Protein AF-A0A1G1E0Z9-F1 (afdb_monomer_lite)

pLDDT: mean 89.57, std 11.48, range [34.06, 98.5]

Sequence (336 aa):
MTADISEKILADTDSFVRKIGFIWLINNGRKFSLSEISKLFPTPKEGRPTLLGLSSPHVTEDDIIPLVLSRRTQEELENMVDFYSGYGKEAYEALLILHFSTMAEKIRSDLNNNFEDIKRNSIDKLKAEYGDNASLLLAQYKPGIEQFLKDSFTEAALKGLSMLNDKADIQFARQYMGNLKHGRGNDDCISIIERHGDHTDIERLINLAKDTYGYTQRKAVIVAIKLSGNQLKVIQDLVYGKDKNISEIAAEQIHLLSREDRIPLATKLLHSEHDKIRLLVAQILSRDLGRNQLETILNSYIESQTYYYNVTSFLDGFLYAPGKFKNKFIWQPIDI

Foldseek 3Di:
DDLVVLVVQLPPPAQVSVVVSVLVCVVVPDADDLVNLCVSFPDDDPDDDPPPNDPDDGGHSVNPLLVRLLPDDLVRLLVLQALPDPCNLVSLLSNLVNVVVPCLVVLVVCVVVLNVVRHVVNLVVLCVVPPPCSVVVVVPDDPPVSVVSSLSNLLSSLQSVLVVLDLVCLVSLVVPQVPRPPRRNNVSSLSNCLRNNAQVCLVVLCVSLVVDDDPSVLSSLVSSLSRDPCNLVSLVCQLPDPDPVSNLSSLLCLLVDDPVSSLVVLLVQCPPPDPSSNLSSLQSCLVPDDLVVLVVSLVVQVPDPDGDPSSNVLSCQCNDPDDPSNVVSHDDPPPD

Radius of gyration: 27.3 Å; chains: 1; bounding box: 74×52×80 Å

Structure (mmCIF, N/CA/C/O backbone):
data_AF-A0A1G1E0Z9-F1
#
_entry.id   AF-A0A1G1E0Z9-F1
#
loop_
_atom_site.group_PDB
_atom_site.id
_atom_site.type_symbol
_atom_site.label_atom_id
_atom_site.label_alt_id
_atom_site.label_comp_id
_atom_site.label_asym_id
_atom_site.label_entity_id
_atom_site.label_seq_id
_atom_site.pdbx_PDB_ins_code
_atom_site.Cartn_x
_atom_site.Cartn_y
_atom_site.Cartn_z
_atom_site.occupancy
_atom_site.B_iso_or_equiv
_atom_site.auth_seq_id
_atom_site.auth_comp_id
_atom_site.auth_asym_id
_atom_site.auth_atom_id
_atom_site.pdbx_PDB_model_num
ATOM 1 N N . MET A 1 1 ? -11.420 12.347 -39.099 1.00 70.62 1 MET A N 1
ATOM 2 C CA . MET A 1 1 ? -10.068 12.941 -39.038 1.00 70.62 1 MET A CA 1
ATOM 3 C C . MET A 1 1 ? -9.176 12.170 -40.003 1.00 70.62 1 MET A C 1
ATOM 5 O O . MET A 1 1 ? -9.373 10.966 -40.106 1.00 70.62 1 MET A O 1
ATOM 9 N N . THR A 1 2 ? -8.314 12.840 -40.770 1.00 89.94 2 THR A N 1
ATOM 10 C CA . THR A 1 2 ? -7.385 12.212 -41.735 1.00 89.94 2 THR A CA 1
ATOM 11 C C . THR A 1 2 ? -5.952 12.302 -41.214 1.00 89.94 2 THR A C 1
ATOM 13 O O . THR A 1 2 ? -5.689 13.127 -40.342 1.00 89.94 2 THR A O 1
ATOM 16 N N . ALA A 1 3 ? -5.022 11.520 -41.776 1.00 86.94 3 ALA A N 1
ATOM 17 C CA . ALA A 1 3 ? -3.613 11.567 -41.377 1.00 86.94 3 ALA A CA 1
ATOM 18 C C . ALA A 1 3 ? -3.014 12.973 -41.514 1.00 86.94 3 ALA A C 1
ATOM 20 O O . ALA A 1 3 ? -2.406 13.463 -40.573 1.00 86.94 3 ALA A O 1
ATOM 21 N N . ASP A 1 4 ? -3.282 13.663 -42.625 1.00 90.56 4 ASP A N 1
ATOM 22 C CA . ASP A 1 4 ? -2.821 15.039 -42.852 1.00 90.56 4 ASP A CA 1
ATOM 23 C C . ASP A 1 4 ? -3.382 16.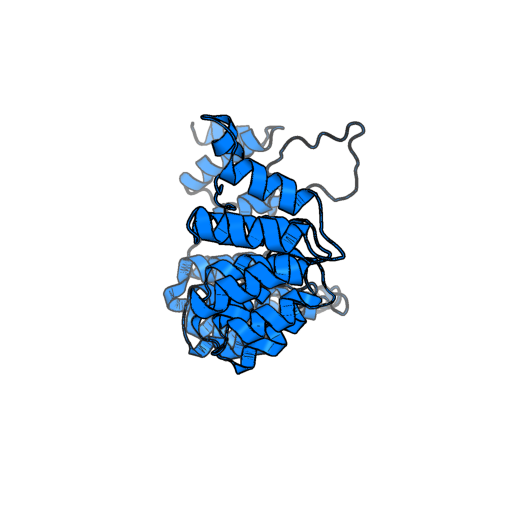035 -41.818 1.00 90.56 4 ASP A C 1
ATOM 25 O O . ASP A 1 4 ? -2.653 16.877 -41.297 1.00 90.56 4 ASP A O 1
ATOM 29 N N . ILE A 1 5 ? -4.665 15.909 -41.454 1.00 90.06 5 ILE A N 1
ATOM 30 C CA . ILE A 1 5 ? -5.264 16.741 -40.398 1.00 90.06 5 ILE A CA 1
ATOM 31 C C . ILE A 1 5 ? -4.613 16.427 -39.049 1.00 90.06 5 ILE A C 1
ATOM 33 O O . ILE A 1 5 ? -4.289 17.346 -38.304 1.00 90.06 5 ILE A O 1
ATOM 37 N N . SER A 1 6 ? -4.403 15.146 -38.740 1.00 91.06 6 SER A N 1
ATOM 38 C CA . SER A 1 6 ? -3.802 14.728 -37.476 1.00 91.06 6 SER A CA 1
ATOM 39 C C . SER A 1 6 ? -2.341 15.150 -37.334 1.00 91.06 6 SER A C 1
ATOM 41 O O . SER A 1 6 ? -1.947 15.525 -36.237 1.00 91.06 6 SER A O 1
ATOM 43 N N . GLU A 1 7 ? -1.557 15.146 -38.415 1.00 92.19 7 GLU A N 1
ATOM 44 C CA . GLU A 1 7 ? -0.187 15.676 -38.422 1.00 92.19 7 GLU A CA 1
ATOM 45 C C . GLU A 1 7 ? -0.166 17.184 -38.164 1.00 92.19 7 GLU A C 1
ATOM 47 O O . GLU A 1 7 ? 0.611 17.670 -37.345 1.00 92.19 7 GLU A O 1
ATOM 52 N N . LYS A 1 8 ? -1.063 17.935 -38.811 1.00 92.44 8 LYS A N 1
ATOM 53 C CA . LYS A 1 8 ? -1.140 19.394 -38.648 1.00 92.44 8 LYS A CA 1
ATOM 54 C C . LYS A 1 8 ? -1.472 19.803 -37.217 1.00 92.44 8 LYS A C 1
ATOM 56 O O . LYS A 1 8 ? -0.866 20.737 -36.700 1.00 92.44 8 LYS A O 1
ATOM 61 N N . ILE A 1 9 ? -2.386 19.093 -36.557 1.00 93.50 9 ILE A N 1
ATOM 62 C CA . ILE A 1 9 ? -2.776 19.419 -35.177 1.00 93.50 9 ILE A CA 1
ATOM 63 C C . ILE A 1 9 ? -1.734 19.007 -34.130 1.00 93.50 9 ILE A C 1
ATOM 65 O O . ILE A 1 9 ? -1.855 19.424 -32.985 1.00 93.50 9 ILE A O 1
ATOM 69 N N . LEU A 1 10 ? -0.677 18.260 -34.482 1.00 92.00 10 LEU A N 1
ATOM 70 C CA . LEU A 1 10 ? 0.464 18.069 -33.574 1.00 92.00 10 LEU A CA 1
ATOM 71 C C . LEU A 1 10 ? 1.265 19.358 -33.344 1.00 92.00 10 LEU A C 1
ATOM 73 O O . LEU A 1 10 ? 2.008 19.436 -32.371 1.00 92.00 10 LEU A O 1
ATOM 77 N N . ALA A 1 11 ? 1.117 20.364 -34.209 1.00 91.56 11 ALA A N 1
ATOM 78 C CA . ALA A 1 11 ? 1.720 21.683 -34.033 1.00 91.56 11 ALA A CA 1
ATOM 79 C C . ALA A 1 11 ? 0.811 22.670 -33.272 1.00 91.56 11 ALA A C 1
ATOM 81 O O . ALA A 1 11 ? 1.180 23.834 -33.117 1.00 91.56 11 ALA A O 1
ATOM 82 N N . ASP A 1 12 ? -0.370 22.232 -32.818 1.00 91.25 12 ASP A N 1
ATOM 83 C CA . ASP A 1 12 ? -1.314 23.084 -32.090 1.00 91.25 12 ASP A CA 1
ATOM 84 C C . ASP A 1 12 ? -0.732 23.537 -30.741 1.00 91.25 12 ASP A C 1
ATOM 86 O O . ASP A 1 12 ? 0.034 22.812 -30.098 1.00 91.25 12 ASP A O 1
ATOM 90 N N . THR A 1 13 ? -1.079 24.743 -30.294 1.00 87.31 13 THR A N 1
ATOM 91 C CA . THR A 1 13 ? -0.602 25.289 -29.019 1.00 87.31 13 THR A CA 1
ATOM 92 C C . THR A 1 13 ? -1.252 24.592 -27.822 1.00 87.31 13 THR A C 1
ATOM 94 O O . THR A 1 13 ? -0.608 24.458 -26.776 1.00 87.31 13 THR A O 1
ATOM 97 N N . ASP A 1 14 ? -2.470 24.069 -27.979 1.00 88.12 14 ASP A N 1
ATOM 98 C CA . ASP A 1 14 ? -3.193 23.331 -26.949 1.00 88.12 14 ASP A CA 1
ATOM 99 C C . ASP A 1 14 ? -2.766 21.852 -26.905 1.00 88.12 14 ASP A C 1
ATOM 101 O O . ASP A 1 14 ? -2.912 21.080 -27.856 1.00 88.12 14 ASP A O 1
ATOM 105 N N . SER A 1 15 ? -2.265 21.427 -25.744 1.00 89.56 15 SER A N 1
ATOM 106 C CA . SER A 1 15 ? -1.834 20.047 -25.501 1.00 89.56 15 SER A CA 1
ATOM 107 C C . SER A 1 15 ? -2.952 19.007 -25.608 1.00 89.56 15 SER A C 1
ATOM 109 O O . SER A 1 15 ? -2.688 17.873 -26.005 1.00 89.56 15 SER A O 1
ATOM 111 N N . PHE A 1 16 ? -4.204 19.366 -25.314 1.00 89.81 16 PHE A N 1
ATOM 112 C CA . PHE A 1 16 ? -5.336 18.458 -25.493 1.00 89.81 16 PHE A CA 1
ATOM 113 C C . PHE A 1 16 ? -5.646 18.249 -26.973 1.00 89.81 16 PHE A C 1
ATOM 115 O O . PHE A 1 16 ? -5.904 17.119 -27.391 1.00 89.81 16 PHE A O 1
ATOM 122 N N . VAL A 1 17 ? -5.550 19.307 -27.783 1.00 90.38 17 VAL A N 1
ATOM 123 C CA . VAL A 1 17 ? -5.730 19.223 -29.239 1.00 90.38 17 VAL A CA 1
ATOM 124 C C . VAL A 1 17 ? -4.619 18.375 -29.861 1.00 90.38 17 VAL A C 1
ATOM 126 O O . VAL A 1 17 ? -4.912 17.448 -30.625 1.00 90.38 17 VAL A O 1
ATOM 129 N N . ARG A 1 18 ? -3.359 18.581 -29.444 1.00 93.00 18 ARG A N 1
ATOM 130 C CA . ARG A 1 18 ? -2.241 17.706 -29.843 1.00 93.00 18 ARG A CA 1
ATOM 131 C C . ARG A 1 18 ? -2.493 16.247 -29.462 1.00 93.00 18 ARG A C 1
ATOM 133 O O . ARG A 1 18 ? -2.293 15.362 -30.294 1.00 93.00 18 ARG A O 1
ATOM 140 N N . LYS A 1 19 ? -2.981 15.973 -28.242 1.00 91.75 19 LYS A N 1
ATOM 141 C CA . LYS A 1 19 ? -3.300 14.610 -27.770 1.00 91.75 19 LYS A CA 1
ATOM 142 C C . LYS A 1 19 ? -4.330 13.916 -28.663 1.00 91.75 19 LYS A C 1
ATOM 144 O O . LYS A 1 19 ? -4.174 12.730 -28.946 1.00 91.75 19 LYS A O 1
ATOM 149 N N . ILE A 1 20 ? -5.347 14.631 -29.148 1.00 91.44 20 ILE A N 1
ATOM 150 C CA . ILE A 1 20 ? -6.365 14.068 -30.053 1.00 91.44 20 ILE A CA 1
ATOM 151 C C . ILE A 1 20 ? -5.728 13.590 -31.366 1.00 91.44 20 ILE A C 1
ATOM 153 O O . ILE A 1 20 ? -5.951 12.448 -31.780 1.00 91.44 20 ILE A O 1
ATOM 157 N N . GLY A 1 21 ? -4.911 14.432 -32.008 1.00 90.94 21 GLY A N 1
ATOM 158 C CA . GLY A 1 21 ? -4.203 14.059 -33.239 1.00 90.94 21 GLY A CA 1
ATOM 159 C C . GLY A 1 21 ? -3.219 12.924 -33.028 1.00 90.94 21 GLY A C 1
ATOM 160 O O . GLY A 1 21 ? -3.190 11.970 -33.805 1.00 90.94 21 GLY A O 1
ATOM 161 N N . PHE A 1 22 ? -2.485 12.987 -31.923 1.00 92.56 22 PHE A N 1
ATOM 162 C CA . PHE A 1 22 ? -1.535 11.968 -31.518 1.00 92.56 22 PHE A CA 1
ATOM 163 C C . PHE A 1 22 ? -2.192 10.592 -31.345 1.00 92.56 22 PHE A C 1
ATOM 165 O O . PHE A 1 22 ? -1.770 9.629 -31.983 1.00 92.56 22 PHE A O 1
ATOM 172 N N . ILE A 1 23 ? -3.272 10.492 -30.558 1.00 89.75 23 ILE A N 1
ATOM 173 C CA . ILE A 1 23 ? -3.994 9.227 -30.341 1.00 89.75 23 ILE A CA 1
ATOM 174 C C . ILE A 1 23 ? -4.489 8.650 -31.669 1.00 89.75 23 ILE A C 1
ATOM 176 O O . ILE A 1 23 ? -4.364 7.446 -31.903 1.00 89.75 23 ILE A O 1
ATOM 180 N N . TRP A 1 24 ? -5.025 9.494 -32.554 1.00 92.56 24 TRP A N 1
ATOM 181 C CA . TRP A 1 24 ? -5.481 9.042 -33.865 1.00 92.56 24 TRP A CA 1
ATOM 182 C C . TRP A 1 24 ? -4.331 8.500 -34.714 1.00 92.56 24 TRP A C 1
ATOM 184 O O . TRP A 1 24 ? -4.469 7.424 -35.289 1.00 92.56 24 TRP A O 1
ATOM 194 N N . LEU A 1 25 ? -3.185 9.184 -34.760 1.00 91.88 25 LEU A N 1
ATOM 195 C CA . LEU A 1 25 ? -2.027 8.746 -35.544 1.00 91.88 25 LEU A CA 1
ATOM 196 C C . LEU A 1 25 ? -1.493 7.398 -35.065 1.00 91.88 25 LEU A C 1
ATOM 198 O O . LEU A 1 25 ? -1.245 6.513 -35.883 1.00 91.88 25 LEU A O 1
ATOM 202 N N . ILE A 1 26 ? -1.395 7.196 -33.750 1.00 90.12 26 ILE A N 1
ATOM 203 C CA . ILE A 1 26 ? -0.962 5.903 -33.216 1.00 90.12 26 ILE A CA 1
ATOM 204 C C . ILE A 1 26 ? -2.017 4.821 -33.469 1.00 90.12 26 ILE A C 1
ATOM 206 O O . ILE A 1 26 ? -1.663 3.682 -33.768 1.00 90.12 26 ILE A O 1
ATOM 210 N N . ASN A 1 27 ? -3.317 5.141 -33.392 1.00 87.00 27 ASN A N 1
ATOM 211 C CA . ASN A 1 27 ? -4.382 4.183 -33.735 1.00 87.00 27 ASN A CA 1
ATOM 212 C C . ASN A 1 27 ? -4.305 3.735 -35.204 1.00 87.00 27 ASN A C 1
ATOM 214 O O . ASN A 1 27 ? -4.796 2.663 -35.535 1.00 87.00 27 ASN A O 1
ATOM 218 N N . ASN A 1 28 ? -3.669 4.534 -36.063 1.00 89.06 28 ASN A N 1
ATOM 219 C CA . ASN A 1 28 ? -3.456 4.243 -37.479 1.00 89.06 28 ASN A CA 1
ATOM 220 C C . ASN A 1 28 ? -2.017 3.779 -37.784 1.00 89.06 28 ASN A C 1
ATOM 222 O O . ASN A 1 28 ? -1.574 3.842 -38.927 1.00 89.06 28 ASN A O 1
ATOM 226 N N . GLY A 1 29 ? -1.280 3.302 -36.774 1.00 85.19 29 GLY A N 1
ATOM 227 C CA . GLY A 1 29 ? 0.010 2.633 -36.958 1.00 85.19 29 GLY A CA 1
ATOM 228 C C . GLY A 1 29 ? 1.233 3.549 -37.023 1.00 85.19 29 GLY A C 1
ATOM 229 O O . GLY A 1 29 ? 2.344 3.046 -37.207 1.00 85.19 29 GLY A O 1
ATOM 230 N N . ARG A 1 30 ? 1.088 4.870 -36.831 1.00 88.88 30 ARG A N 1
ATOM 231 C CA . ARG A 1 30 ? 2.257 5.750 -36.695 1.00 88.88 30 ARG A CA 1
ATOM 232 C C . ARG A 1 30 ? 2.989 5.438 -35.390 1.00 88.88 30 ARG A C 1
ATOM 234 O O . ARG A 1 30 ? 2.409 5.488 -34.307 1.00 88.88 30 ARG A O 1
ATOM 241 N N . LYS A 1 31 ? 4.290 5.168 -35.496 1.00 86.50 31 LYS A N 1
ATOM 242 C CA . LYS A 1 31 ? 5.190 5.022 -34.348 1.00 86.50 31 LYS A CA 1
ATOM 243 C C . LYS A 1 31 ? 5.827 6.374 -34.029 1.00 86.50 31 LYS A C 1
ATOM 245 O O . LYS A 1 31 ? 6.277 7.068 -34.934 1.00 86.50 31 LYS A O 1
ATOM 250 N N . PHE A 1 32 ? 5.879 6.708 -32.744 1.00 86.12 32 PHE A N 1
ATOM 251 C CA . PHE A 1 32 ? 6.601 7.869 -32.225 1.00 86.12 32 PHE A CA 1
ATOM 252 C C . PHE A 1 32 ? 7.776 7.390 -31.383 1.00 86.12 32 PHE A C 1
ATOM 254 O O . PHE A 1 32 ? 7.637 6.461 -30.581 1.00 86.12 32 PHE A O 1
ATOM 261 N N . SER A 1 33 ? 8.933 8.009 -31.569 1.00 84.44 33 SER A N 1
ATOM 262 C CA . SER A 1 33 ? 10.054 7.885 -30.646 1.00 84.44 33 SER A CA 1
ATOM 263 C C . SER A 1 33 ? 9.754 8.647 -29.355 1.00 84.44 33 SER A C 1
ATOM 265 O O . SER A 1 33 ? 8.990 9.612 -29.346 1.00 84.44 33 SER A O 1
ATOM 267 N N . LEU A 1 34 ? 10.385 8.248 -28.253 1.00 81.69 34 LEU A N 1
ATOM 268 C CA . LEU A 1 34 ? 10.186 8.926 -26.969 1.00 81.69 34 LEU A CA 1
ATOM 269 C C . LEU A 1 34 ? 10.680 10.381 -27.015 1.00 81.69 34 LEU A C 1
ATOM 271 O O . LEU A 1 34 ? 10.034 11.268 -26.473 1.00 81.69 34 LEU A O 1
ATOM 275 N N . SER A 1 35 ? 11.734 10.661 -27.791 1.00 83.00 35 SER A N 1
ATOM 276 C CA . SER A 1 35 ? 12.213 12.034 -28.001 1.00 83.00 35 SER A CA 1
ATOM 277 C C . SER A 1 35 ? 11.226 12.927 -28.765 1.00 83.00 35 SER A C 1
ATOM 279 O O . SER A 1 35 ? 11.173 14.133 -28.523 1.00 83.00 35 SER A O 1
ATOM 281 N N . GLU A 1 36 ? 10.432 12.365 -29.683 1.00 87.62 36 GLU A N 1
ATOM 282 C CA . GLU A 1 36 ? 9.337 13.094 -30.328 1.00 87.62 36 GLU A CA 1
ATOM 283 C C . GLU A 1 36 ? 8.215 13.382 -29.329 1.00 87.62 36 GLU A C 1
ATOM 285 O O . GLU A 1 36 ? 7.674 14.486 -29.334 1.00 87.62 36 GLU A O 1
ATOM 290 N N . ILE A 1 37 ? 7.903 12.436 -28.438 1.00 88.19 37 ILE A N 1
ATOM 291 C CA . ILE A 1 37 ? 6.877 12.617 -27.401 1.00 88.19 37 ILE A CA 1
ATOM 292 C C . ILE A 1 37 ? 7.256 13.763 -26.466 1.00 88.19 37 ILE A C 1
ATOM 294 O O . ILE A 1 37 ? 6.441 14.662 -26.290 1.00 88.19 37 ILE A O 1
ATOM 298 N N . SER A 1 38 ? 8.486 13.813 -25.950 1.00 85.00 38 SER A N 1
ATOM 299 C CA . SER A 1 38 ? 8.914 14.901 -25.053 1.00 85.00 38 SER A CA 1
ATOM 300 C C . SER A 1 38 ? 8.920 16.272 -25.720 1.00 85.00 38 SER A C 1
ATOM 302 O O . SER A 1 38 ? 8.789 17.292 -25.048 1.00 85.00 38 SER A O 1
ATOM 304 N N . LYS A 1 39 ? 9.069 16.328 -27.049 1.00 88.19 39 LYS A N 1
ATOM 305 C CA . LYS A 1 39 ? 8.935 17.579 -27.810 1.00 88.19 39 LYS A CA 1
ATOM 306 C C . LYS A 1 39 ? 7.473 17.994 -27.966 1.00 88.19 39 LYS A C 1
ATOM 308 O O . LYS A 1 39 ? 7.177 19.183 -27.914 1.00 88.19 39 LYS A O 1
ATOM 313 N N . LEU A 1 40 ? 6.574 17.031 -28.171 1.00 89.06 40 LEU A N 1
ATOM 314 C CA . LEU A 1 40 ? 5.141 17.274 -28.357 1.00 89.06 40 LEU A CA 1
ATOM 315 C C . LEU A 1 40 ? 4.410 17.541 -27.032 1.00 89.06 40 LEU A C 1
ATOM 317 O O . LEU A 1 40 ? 3.475 18.343 -26.990 1.00 89.06 40 LEU A O 1
ATOM 321 N N . PHE A 1 41 ? 4.835 16.903 -25.947 1.00 89.06 41 PHE A N 1
ATOM 322 C CA . PHE A 1 41 ? 4.213 16.972 -24.624 1.00 89.06 41 PHE A CA 1
ATOM 323 C C . PHE A 1 41 ? 5.277 17.213 -23.546 1.00 89.06 41 PHE A C 1
ATOM 325 O O . PHE A 1 41 ? 5.513 16.352 -22.704 1.00 89.06 41 PHE A O 1
ATOM 332 N N . PRO A 1 42 ? 5.972 18.362 -23.574 1.00 83.81 42 PRO A N 1
ATOM 333 C CA . PRO A 1 42 ? 7.034 18.628 -22.618 1.00 83.81 42 PRO A CA 1
ATOM 334 C C . PRO A 1 42 ? 6.471 18.751 -21.202 1.00 83.81 42 PRO A C 1
ATOM 336 O O . PRO A 1 42 ? 5.527 19.506 -20.960 1.00 83.81 42 PRO A O 1
ATOM 339 N N . THR A 1 43 ? 7.106 18.079 -20.247 1.00 78.00 43 THR A N 1
ATOM 340 C CA . THR A 1 43 ? 6.820 18.295 -18.829 1.00 78.00 43 THR A CA 1
ATOM 341 C C . THR A 1 43 ? 7.316 19.688 -18.425 1.00 78.00 43 THR A C 1
ATOM 343 O O . THR A 1 43 ? 8.486 20.022 -18.666 1.00 78.00 43 THR A O 1
ATOM 346 N N . PRO A 1 44 ? 6.462 20.554 -17.846 1.00 69.19 44 PRO A N 1
ATOM 347 C CA . PRO A 1 44 ? 6.888 21.869 -17.391 1.00 69.19 44 PRO A CA 1
ATOM 348 C C . PRO A 1 44 ? 8.023 21.730 -16.372 1.00 69.19 44 PRO A C 1
ATOM 350 O O . PRO A 1 44 ? 7.888 21.017 -15.382 1.00 69.19 44 PRO A O 1
ATOM 353 N N . LYS A 1 45 ? 9.145 22.426 -16.586 1.00 62.06 45 LYS A N 1
ATOM 354 C CA . LYS A 1 45 ? 10.215 22.478 -15.580 1.00 62.06 45 LYS A CA 1
ATOM 355 C C . LYS A 1 45 ? 9.664 23.140 -14.316 1.00 62.06 45 LYS A C 1
ATOM 357 O O . LYS A 1 45 ? 9.202 24.282 -14.390 1.00 62.06 45 LYS A O 1
ATOM 362 N N . GLU A 1 46 ? 9.725 22.446 -13.182 1.00 49.56 46 GLU A N 1
ATOM 363 C CA . GLU A 1 46 ? 9.365 23.014 -11.882 1.00 49.56 46 GLU A CA 1
ATOM 364 C C . GLU A 1 46 ? 10.104 24.347 -11.669 1.00 49.56 46 GLU A C 1
ATOM 366 O O . GLU A 1 46 ? 11.323 24.428 -11.840 1.00 49.56 46 GLU A O 1
ATOM 371 N N . GLY A 1 47 ? 9.365 25.415 -11.337 1.00 46.56 47 GLY A N 1
ATOM 372 C CA . GLY A 1 47 ? 9.964 26.689 -10.915 1.00 46.56 47 GLY A CA 1
ATOM 373 C C . GLY A 1 47 ? 9.555 27.964 -11.657 1.00 46.56 47 GLY A C 1
ATOM 374 O O . GLY A 1 47 ? 10.161 29.005 -11.409 1.00 46.56 47 GLY A O 1
ATOM 375 N N . ARG A 1 48 ? 8.533 27.967 -12.521 1.00 39.69 48 ARG A N 1
ATOM 376 C CA . ARG A 1 48 ? 7.918 29.237 -12.956 1.00 39.69 48 ARG A CA 1
ATOM 377 C C . ARG A 1 48 ? 6.526 29.387 -12.351 1.00 39.69 48 ARG A C 1
ATOM 379 O O . ARG A 1 48 ? 5.584 28.820 -12.897 1.00 39.69 48 ARG A O 1
ATOM 386 N N . PRO A 1 49 ? 6.371 30.154 -11.255 1.00 41.19 49 PRO A N 1
ATOM 387 C CA . PRO A 1 49 ? 5.050 30.556 -10.819 1.00 41.19 49 PRO A CA 1
ATOM 388 C C . PRO A 1 49 ? 4.481 31.454 -11.917 1.00 41.19 49 PRO A C 1
ATOM 390 O O . PRO A 1 49 ? 4.943 32.575 -12.130 1.00 41.19 49 PRO A O 1
ATOM 393 N N . THR A 1 50 ? 3.503 30.953 -12.669 1.00 46.56 50 THR A N 1
ATOM 394 C CA . THR A 1 50 ? 2.637 31.829 -13.455 1.00 46.56 50 THR A CA 1
ATOM 395 C C . THR A 1 50 ? 1.986 32.797 -12.477 1.00 46.56 50 THR A C 1
ATOM 397 O O . THR A 1 50 ? 1.428 32.357 -11.472 1.00 46.56 50 THR A O 1
ATOM 400 N N . LEU A 1 51 ? 2.071 34.099 -12.768 1.00 46.56 51 LEU A N 1
ATOM 401 C CA . LEU A 1 51 ? 1.727 35.236 -11.896 1.00 46.56 51 LEU A CA 1
ATOM 402 C C . LEU A 1 51 ? 0.287 35.233 -11.319 1.00 46.56 51 LEU A C 1
ATOM 404 O O . LEU A 1 51 ? -0.089 36.166 -10.620 1.00 46.56 51 LEU A O 1
ATOM 408 N N . LEU A 1 52 ? -0.523 34.212 -11.616 1.00 47.19 52 LEU A N 1
ATOM 409 C CA . LEU A 1 52 ? -1.931 34.075 -11.241 1.00 47.19 52 LEU A CA 1
ATOM 410 C C . LEU A 1 52 ? -2.335 32.669 -10.749 1.00 47.19 52 LEU A C 1
ATOM 412 O O . LEU A 1 52 ? -3.525 32.400 -10.647 1.00 47.19 52 LEU A O 1
ATOM 416 N N . GLY A 1 53 ? -1.398 31.761 -10.446 1.00 44.28 53 GLY A N 1
ATOM 417 C CA . GLY A 1 53 ? -1.699 30.493 -9.745 1.00 44.28 53 GLY A CA 1
ATOM 418 C C . GLY A 1 53 ? -2.665 29.513 -10.439 1.00 44.28 53 GLY A C 1
ATOM 419 O O . GLY A 1 53 ? -2.995 28.480 -9.866 1.00 44.28 53 GLY A O 1
ATOM 420 N N . LEU A 1 54 ? -3.109 29.803 -11.663 1.00 43.09 54 LEU A N 1
ATOM 421 C CA . LEU A 1 54 ? -3.969 28.943 -12.469 1.00 43.09 54 LEU A CA 1
ATOM 422 C C . LEU A 1 54 ? -3.106 28.172 -13.468 1.00 43.09 54 LEU A C 1
ATOM 424 O O . LEU A 1 54 ? -2.934 28.590 -14.614 1.00 43.09 54 LEU A O 1
ATOM 428 N N . SER A 1 55 ? -2.555 27.040 -13.038 1.00 53.31 55 SER A N 1
ATOM 429 C CA . SER A 1 55 ? -2.060 26.029 -13.971 1.00 53.31 55 SER A CA 1
ATOM 430 C C . SER A 1 55 ? -3.276 25.495 -14.726 1.00 53.31 55 SER A C 1
ATOM 432 O O . SER A 1 55 ? -4.090 24.774 -14.152 1.00 53.31 55 SER A O 1
ATOM 434 N N . SER A 1 56 ? -3.455 25.878 -15.991 1.00 55.72 56 SER A N 1
ATOM 435 C CA . SER A 1 56 ? -4.428 25.169 -16.828 1.00 55.72 56 SER A CA 1
ATOM 436 C C . SER A 1 56 ? -3.997 23.701 -16.907 1.00 55.72 56 SER A C 1
ATOM 438 O O . SER A 1 56 ? -2.793 23.455 -17.033 1.00 55.72 56 SER A O 1
ATOM 440 N N . PRO A 1 57 ? -4.925 22.733 -16.801 1.00 65.44 57 PRO A N 1
ATOM 441 C CA . PRO A 1 57 ? -4.573 21.331 -16.973 1.00 65.44 57 PRO A CA 1
ATOM 442 C C . PRO A 1 57 ? -3.866 21.175 -18.328 1.00 65.44 57 PRO A C 1
ATOM 444 O O . PRO A 1 57 ? -4.290 21.757 -19.324 1.00 65.44 57 PRO A O 1
ATOM 447 N N . HIS A 1 58 ? -2.735 20.478 -18.342 1.00 80.44 58 HIS A N 1
ATOM 448 C CA . HIS A 1 58 ? -1.872 20.331 -19.512 1.00 80.44 58 HIS A CA 1
ATOM 449 C C . HIS A 1 58 ? -1.540 18.857 -19.670 1.00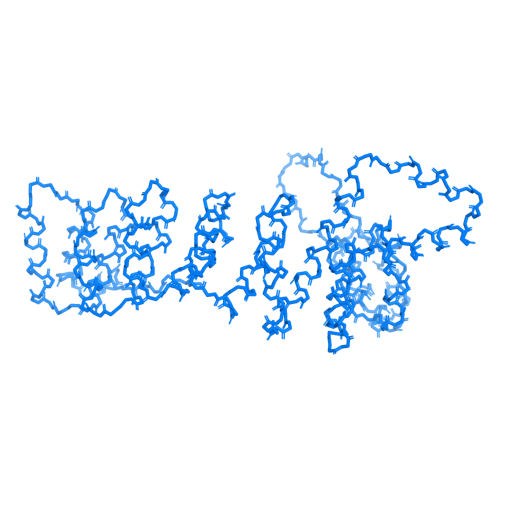 80.44 58 HIS A C 1
ATOM 451 O O . HIS A 1 58 ? -1.293 18.188 -18.671 1.00 80.44 58 HIS A O 1
ATOM 457 N N . VAL A 1 59 ? -1.535 18.365 -20.906 1.00 84.31 59 VAL A N 1
ATOM 458 C CA . VAL A 1 59 ? -1.111 16.993 -21.197 1.00 84.31 59 VAL A CA 1
ATOM 459 C C . VAL A 1 59 ? 0.413 16.951 -21.227 1.00 84.31 59 VAL A C 1
ATOM 461 O O . VAL A 1 59 ? 1.023 17.664 -22.029 1.00 84.31 59 VAL A O 1
ATOM 464 N N . THR A 1 60 ? 1.016 16.112 -20.391 1.00 87.25 60 THR A N 1
ATOM 465 C CA . THR A 1 60 ? 2.476 15.937 -20.308 1.00 87.25 60 THR A CA 1
ATOM 466 C C . THR A 1 60 ? 2.925 14.613 -20.921 1.00 87.25 60 THR A C 1
ATOM 468 O O . THR A 1 60 ? 2.113 13.802 -21.372 1.00 87.25 60 THR A O 1
ATOM 471 N N . GLU A 1 61 ? 4.239 14.385 -20.973 1.00 84.81 61 GLU A N 1
ATOM 472 C CA . GLU A 1 61 ? 4.789 13.112 -21.438 1.00 84.81 61 GLU A CA 1
ATOM 473 C C . GLU A 1 61 ? 4.323 11.942 -20.558 1.00 84.81 61 GLU A C 1
ATOM 475 O O . GLU A 1 61 ? 4.036 10.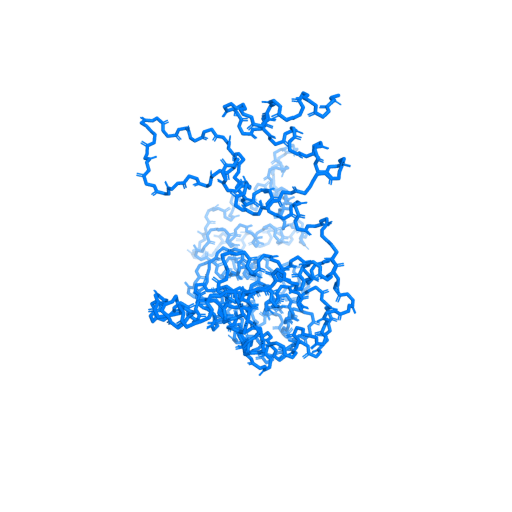872 -21.094 1.00 84.81 61 GLU A O 1
ATOM 480 N N . ASP A 1 62 ? 4.127 12.169 -19.256 1.00 81.94 62 ASP A N 1
ATOM 481 C CA . ASP A 1 62 ? 3.643 11.166 -18.299 1.00 81.94 62 ASP A CA 1
ATOM 482 C C . ASP A 1 62 ? 2.239 10.643 -18.655 1.00 81.94 62 ASP A C 1
ATOM 484 O O . ASP A 1 62 ? 1.937 9.467 -18.451 1.00 81.94 62 ASP A O 1
ATOM 488 N N . ASP A 1 63 ? 1.394 11.479 -19.272 1.00 83.44 63 ASP A N 1
ATOM 489 C CA . ASP A 1 63 ? 0.066 11.079 -19.759 1.00 83.44 63 ASP A CA 1
ATOM 490 C C . ASP A 1 63 ? 0.120 10.232 -21.040 1.00 83.44 63 ASP A C 1
ATOM 492 O O . ASP A 1 63 ? -0.869 9.595 -21.424 1.00 83.44 63 ASP A O 1
ATOM 496 N N . ILE A 1 64 ? 1.236 10.300 -21.769 1.00 87.88 64 ILE A N 1
ATOM 497 C CA . ILE A 1 64 ? 1.356 9.822 -23.147 1.00 87.88 64 ILE A CA 1
ATOM 498 C C . ILE A 1 64 ? 2.249 8.588 -23.247 1.00 87.88 64 ILE A C 1
ATOM 500 O O . ILE A 1 64 ? 1.910 7.655 -23.977 1.00 87.88 64 ILE A O 1
ATOM 504 N N . ILE A 1 65 ? 3.359 8.545 -22.514 1.00 86.94 65 ILE A N 1
ATOM 505 C CA . ILE A 1 65 ? 4.322 7.440 -22.548 1.00 86.94 65 ILE A CA 1
ATOM 506 C C . ILE A 1 65 ? 3.644 6.088 -22.277 1.00 86.94 65 ILE A C 1
ATOM 508 O O . ILE A 1 65 ? 3.817 5.190 -23.109 1.00 86.94 65 ILE A O 1
ATOM 512 N N . PRO A 1 66 ? 2.791 5.919 -21.243 1.00 85.31 66 PRO A N 1
ATOM 513 C CA . PRO A 1 66 ? 2.086 4.654 -21.030 1.00 85.31 66 PRO A CA 1
ATOM 514 C C . PRO A 1 66 ? 1.207 4.242 -22.225 1.00 85.31 66 PRO A C 1
ATOM 516 O O . PRO A 1 66 ? 1.150 3.067 -22.598 1.00 85.31 66 PRO A O 1
ATOM 519 N N . LEU A 1 67 ? 0.558 5.206 -22.892 1.00 85.12 67 LEU A N 1
ATOM 520 C CA . LEU A 1 67 ? -0.275 4.953 -24.076 1.00 85.12 67 LEU A CA 1
ATOM 521 C C . LEU A 1 67 ? 0.543 4.500 -25.291 1.00 85.12 67 LEU A C 1
ATOM 523 O O . LEU A 1 67 ? 0.040 3.734 -26.112 1.00 85.12 67 LEU A O 1
ATOM 527 N N . VAL A 1 68 ? 1.783 4.972 -25.426 1.00 87.12 68 VAL A N 1
ATOM 528 C CA . VAL A 1 68 ? 2.681 4.539 -26.505 1.00 87.12 68 VAL A CA 1
ATOM 529 C C . VAL A 1 68 ? 3.279 3.174 -26.208 1.00 87.12 68 VAL A C 1
ATOM 531 O O . VAL A 1 68 ? 3.304 2.318 -27.092 1.00 87.12 68 VAL A O 1
ATOM 534 N N . LEU A 1 69 ? 3.752 2.961 -24.979 1.00 88.94 69 LEU A N 1
ATOM 535 C CA . LEU A 1 69 ? 4.375 1.704 -24.574 1.00 88.94 69 LEU A CA 1
ATOM 536 C C . LEU A 1 69 ? 3.377 0.541 -24.593 1.00 88.94 69 LEU A C 1
ATOM 538 O O . LEU A 1 69 ? 3.727 -0.537 -25.060 1.00 88.94 69 LEU A O 1
ATOM 542 N N . SER A 1 70 ? 2.113 0.781 -24.223 1.00 86.81 70 SER A N 1
ATOM 543 C CA . SER A 1 70 ? 1.026 -0.218 -24.279 1.00 86.81 70 SER A CA 1
ATOM 544 C C . SER A 1 70 ? 0.737 -0.815 -25.663 1.00 86.81 70 SER A C 1
ATOM 546 O O . SER A 1 70 ? -0.011 -1.783 -25.771 1.00 86.81 70 SER A O 1
ATOM 548 N N . ARG A 1 71 ? 1.311 -0.253 -26.731 1.00 86.31 71 ARG A N 1
ATOM 549 C CA . ARG A 1 71 ? 1.115 -0.707 -28.119 1.00 86.31 71 ARG A CA 1
ATOM 550 C C . ARG A 1 71 ? 2.358 -1.332 -28.731 1.00 86.31 71 ARG A C 1
ATOM 552 O O . ARG A 1 71 ? 2.353 -1.667 -29.915 1.00 86.31 71 ARG A O 1
ATOM 559 N N . ARG A 1 72 ? 3.437 -1.409 -27.961 1.00 87.31 72 ARG A N 1
ATOM 560 C CA . ARG A 1 72 ? 4.670 -2.060 -28.380 1.00 87.31 72 ARG A CA 1
ATOM 561 C C . ARG A 1 72 ? 4.524 -3.562 -28.212 1.00 87.31 72 ARG A C 1
ATOM 563 O O . ARG A 1 72 ? 3.794 -4.041 -27.350 1.00 87.31 72 ARG A O 1
ATOM 570 N N . THR A 1 73 ? 5.211 -4.293 -29.073 1.00 90.31 73 THR A N 1
ATOM 571 C CA . THR A 1 73 ? 5.390 -5.735 -28.902 1.00 90.31 73 THR A CA 1
ATOM 572 C C . THR A 1 73 ? 6.328 -6.017 -27.729 1.00 90.31 73 THR A C 1
ATOM 574 O O . THR A 1 73 ? 7.096 -5.144 -27.317 1.00 90.31 73 THR A O 1
ATOM 577 N N . GLN A 1 74 ? 6.305 -7.250 -27.222 1.00 90.81 74 GLN A N 1
ATOM 578 C CA . GLN A 1 74 ? 7.205 -7.681 -26.153 1.00 90.81 74 GLN A CA 1
ATOM 579 C C . GLN A 1 74 ? 8.677 -7.442 -26.517 1.00 90.81 74 GLN A C 1
ATOM 581 O O . GLN A 1 74 ? 9.402 -6.820 -25.751 1.00 90.81 74 GLN A O 1
ATOM 586 N N . GLU A 1 75 ? 9.088 -7.860 -27.717 1.00 91.50 75 GLU A N 1
ATOM 587 C CA . GLU A 1 75 ? 10.457 -7.693 -28.223 1.00 91.50 75 GLU A CA 1
ATOM 588 C C . GLU A 1 75 ? 10.860 -6.213 -28.315 1.00 91.50 75 GLU A C 1
ATOM 590 O O . GLU A 1 75 ? 11.973 -5.831 -27.954 1.00 91.50 75 GLU A O 1
ATOM 595 N N . GLU A 1 76 ? 9.955 -5.342 -28.772 1.00 90.94 76 GLU A N 1
ATOM 596 C CA . GLU A 1 76 ? 10.214 -3.900 -28.791 1.00 90.94 76 GLU A CA 1
ATOM 597 C C . GLU A 1 76 ? 10.411 -3.348 -27.375 1.00 90.94 76 GLU A C 1
ATOM 599 O O . GLU A 1 76 ? 11.330 -2.561 -27.162 1.00 90.94 76 GLU A O 1
ATOM 604 N N . LEU A 1 77 ? 9.588 -3.764 -26.408 1.00 92.12 77 LEU A N 1
ATOM 605 C CA . LEU A 1 77 ? 9.719 -3.331 -25.016 1.00 92.12 77 LEU A CA 1
ATOM 606 C C . LEU A 1 77 ? 11.016 -3.836 -24.388 1.00 92.12 77 LEU A C 1
ATOM 608 O O . LEU A 1 77 ? 11.735 -3.038 -23.798 1.00 92.12 77 LEU A O 1
ATOM 612 N N . GLU A 1 78 ? 11.364 -5.110 -24.573 1.00 92.06 78 GLU A N 1
ATOM 613 C CA . GLU A 1 78 ? 12.631 -5.697 -24.114 1.00 92.06 78 GLU A CA 1
ATOM 614 C C . GLU A 1 78 ? 13.845 -4.942 -24.673 1.00 92.06 78 GLU A C 1
ATOM 616 O O . GLU A 1 78 ? 14.803 -4.654 -23.951 1.00 92.06 78 GLU A O 1
ATOM 621 N N . ASN A 1 79 ? 13.789 -4.539 -25.944 1.00 91.38 79 ASN A N 1
ATOM 622 C CA . ASN A 1 79 ? 14.829 -3.716 -26.555 1.00 91.38 79 ASN A CA 1
ATOM 623 C C . ASN A 1 79 ? 14.883 -2.293 -25.978 1.00 91.38 79 ASN A C 1
ATOM 625 O O . ASN A 1 79 ? 15.969 -1.714 -25.902 1.00 91.38 79 ASN A O 1
ATOM 629 N N . MET A 1 80 ? 13.745 -1.748 -25.545 1.00 91.31 80 MET A N 1
ATOM 630 C CA . MET A 1 80 ? 13.643 -0.434 -24.903 1.00 91.31 80 MET A CA 1
ATOM 631 C C . MET A 1 80 ? 14.029 -0.441 -23.418 1.00 91.31 80 MET A C 1
ATOM 633 O O . MET A 1 80 ? 14.344 0.624 -22.886 1.00 91.31 80 MET A O 1
ATOM 637 N N . VAL A 1 81 ? 14.039 -1.602 -22.749 1.00 94.25 81 VAL A N 1
ATOM 638 C CA . VAL A 1 81 ? 14.576 -1.721 -21.388 1.00 94.25 81 VAL A CA 1
ATOM 639 C C . VAL A 1 81 ? 16.074 -1.422 -21.427 1.00 94.25 81 VAL A C 1
ATOM 641 O O . VAL A 1 81 ? 16.879 -2.163 -22.006 1.00 94.25 81 VAL A O 1
ATOM 644 N N . ASP A 1 82 ? 16.436 -0.307 -20.804 1.00 92.94 82 ASP A N 1
ATOM 645 C CA . ASP A 1 82 ? 17.805 0.175 -20.703 1.00 92.94 82 ASP A CA 1
ATOM 646 C C . ASP A 1 82 ? 18.009 0.886 -19.362 1.00 92.94 82 ASP A C 1
ATOM 648 O O . ASP A 1 82 ? 17.288 1.812 -19.006 1.00 92.94 82 ASP A O 1
ATOM 652 N N . PHE A 1 83 ? 18.999 0.434 -18.603 1.00 92.69 83 PHE A N 1
ATOM 653 C CA . PHE A 1 83 ? 19.278 0.879 -17.247 1.00 92.69 83 PHE A CA 1
ATOM 654 C C . PHE A 1 83 ? 19.611 2.373 -17.161 1.00 92.69 83 PHE A C 1
ATOM 656 O O . PHE A 1 83 ? 19.290 3.005 -16.161 1.00 92.69 83 PHE A O 1
ATOM 663 N N . TYR A 1 84 ? 20.256 2.930 -18.186 1.00 89.94 84 TYR A N 1
ATOM 664 C CA . TYR A 1 84 ? 20.732 4.314 -18.218 1.00 89.94 84 TYR A CA 1
ATOM 665 C C . TYR A 1 84 ? 19.821 5.238 -19.041 1.00 89.94 84 TYR A C 1
ATOM 667 O O . TYR A 1 84 ? 20.000 6.455 -19.028 1.00 89.94 84 TYR A O 1
ATOM 675 N N . SER A 1 85 ? 18.829 4.684 -19.737 1.00 86.69 85 SER A N 1
ATOM 676 C CA . SER A 1 85 ? 17.813 5.447 -20.455 1.00 86.69 85 SER A CA 1
ATOM 677 C C . SER A 1 85 ? 16.815 6.098 -19.502 1.00 86.69 85 SER A C 1
ATOM 679 O O . SER A 1 85 ? 16.325 5.471 -18.563 1.00 86.69 85 SER A O 1
ATOM 681 N N . GLY A 1 86 ? 16.419 7.335 -19.816 1.00 80.88 86 GLY A N 1
ATOM 682 C CA . GLY A 1 86 ? 15.353 8.046 -19.102 1.00 80.88 86 GLY A CA 1
ATOM 683 C C . GLY A 1 86 ? 13.976 7.381 -19.190 1.00 80.88 86 GLY A C 1
ATOM 684 O O . GLY A 1 86 ? 13.086 7.794 -18.463 1.00 80.88 86 GLY A O 1
ATOM 685 N N . TYR A 1 87 ? 13.816 6.368 -20.050 1.00 85.56 87 TYR A N 1
ATOM 686 C CA . TYR A 1 87 ? 12.560 5.639 -20.245 1.00 85.56 87 TYR A CA 1
ATOM 687 C C . TYR A 1 87 ? 12.661 4.131 -20.005 1.00 85.56 87 TYR A C 1
ATOM 689 O O . TYR A 1 87 ? 11.733 3.376 -20.308 1.00 85.56 87 TYR A O 1
ATOM 697 N N . GLY A 1 88 ? 13.818 3.655 -19.540 1.00 90.62 88 GLY A N 1
ATOM 698 C CA . GLY A 1 88 ? 14.042 2.224 -19.370 1.00 90.62 88 GLY A CA 1
ATOM 699 C C . GLY A 1 88 ? 13.143 1.605 -18.307 1.00 90.62 88 GLY A C 1
ATOM 700 O O . GLY A 1 88 ? 12.685 0.475 -18.475 1.00 90.62 88 GLY A O 1
ATOM 701 N N . LYS A 1 89 ? 12.847 2.363 -17.243 1.00 92.25 89 LYS A N 1
ATOM 702 C CA . LYS A 1 89 ? 11.937 1.954 -16.168 1.00 92.25 89 LYS A CA 1
ATOM 703 C C . LYS A 1 89 ? 10.508 1.816 -16.687 1.00 92.25 89 LYS A C 1
ATOM 705 O O . LYS A 1 89 ? 9.852 0.824 -16.406 1.00 92.25 89 LYS A O 1
ATOM 710 N N . GLU A 1 90 ? 10.039 2.774 -17.474 1.00 91.00 90 GLU A N 1
ATOM 711 C CA . GLU A 1 90 ? 8.697 2.813 -18.051 1.00 91.00 90 GLU A CA 1
ATOM 712 C C . GLU A 1 90 ? 8.515 1.675 -19.057 1.00 91.00 90 GLU A C 1
ATOM 714 O O . GLU A 1 90 ? 7.483 1.004 -19.047 1.00 91.00 90 GLU A O 1
ATOM 719 N N . ALA A 1 91 ? 9.529 1.412 -19.892 1.00 92.62 91 ALA A N 1
ATOM 720 C CA . ALA A 1 91 ? 9.539 0.261 -20.792 1.00 92.62 91 ALA A CA 1
ATOM 721 C C . ALA A 1 91 ? 9.478 -1.061 -20.015 1.00 92.62 91 ALA A C 1
ATOM 723 O O . ALA A 1 91 ? 8.713 -1.953 -20.382 1.00 92.62 91 ALA A O 1
ATOM 724 N N . TYR A 1 92 ? 10.230 -1.163 -18.915 1.00 94.88 92 TYR A N 1
ATOM 725 C CA . TYR A 1 92 ? 10.193 -2.323 -18.033 1.00 94.88 92 TYR A CA 1
ATOM 726 C C . TYR A 1 92 ? 8.816 -2.478 -17.374 1.00 94.88 92 TYR A C 1
ATOM 728 O O . TYR A 1 92 ? 8.218 -3.539 -17.489 1.00 94.88 92 TYR A O 1
ATOM 736 N N . GLU A 1 93 ? 8.240 -1.423 -16.790 1.00 91.88 93 GLU A N 1
ATOM 737 C CA . GLU A 1 93 ? 6.877 -1.449 -16.236 1.00 91.88 93 GLU A CA 1
ATOM 738 C C . GLU A 1 93 ? 5.835 -1.883 -17.275 1.00 91.88 93 GLU A C 1
ATOM 740 O O . GLU A 1 93 ? 4.984 -2.722 -16.981 1.00 91.88 93 GLU A O 1
ATOM 745 N N . ALA A 1 94 ? 5.907 -1.353 -18.497 1.00 91.75 94 ALA A N 1
ATOM 746 C CA . ALA A 1 94 ? 5.006 -1.744 -19.576 1.00 91.75 94 ALA A CA 1
ATOM 747 C C . ALA A 1 94 ? 5.158 -3.229 -19.935 1.00 91.75 94 ALA A C 1
ATOM 749 O O . ALA A 1 94 ? 4.152 -3.917 -20.110 1.00 91.75 94 ALA A O 1
ATOM 750 N N . LEU A 1 95 ? 6.391 -3.741 -19.981 1.00 91.56 95 LEU A N 1
ATOM 751 C CA . LEU A 1 95 ? 6.666 -5.161 -20.200 1.00 91.56 95 LEU A CA 1
ATOM 752 C C . LEU A 1 95 ? 6.005 -6.022 -19.112 1.00 91.56 95 LEU A C 1
ATOM 754 O O . LEU A 1 95 ? 5.352 -7.016 -19.430 1.00 91.56 95 LEU A O 1
ATOM 758 N N . LEU A 1 96 ? 6.101 -5.603 -17.845 1.00 90.12 96 LEU A N 1
ATOM 759 C CA . LEU A 1 96 ? 5.489 -6.315 -16.720 1.00 90.12 96 LEU A CA 1
ATOM 760 C C . LEU A 1 96 ? 3.959 -6.292 -16.765 1.00 90.12 96 LEU A C 1
ATOM 762 O O . LEU A 1 96 ? 3.335 -7.297 -16.446 1.00 90.12 96 LEU A O 1
ATOM 766 N N . ILE A 1 97 ? 3.353 -5.170 -17.159 1.00 85.75 97 ILE A N 1
ATOM 767 C CA . ILE A 1 97 ? 1.891 -5.011 -17.199 1.00 85.75 97 ILE A CA 1
ATOM 768 C C . ILE A 1 97 ? 1.278 -5.762 -18.390 1.00 85.75 97 ILE A C 1
ATOM 770 O O . ILE A 1 97 ? 0.236 -6.399 -18.247 1.00 85.75 97 ILE A O 1
ATOM 774 N N . LEU A 1 98 ? 1.898 -5.689 -19.571 1.00 86.06 98 LEU A N 1
ATOM 775 C CA . LEU A 1 98 ? 1.325 -6.223 -20.813 1.00 86.06 98 LEU A CA 1
ATOM 776 C C . LEU A 1 98 ? 1.655 -7.699 -21.044 1.00 86.06 98 LEU A C 1
ATOM 778 O O . LEU A 1 98 ? 0.82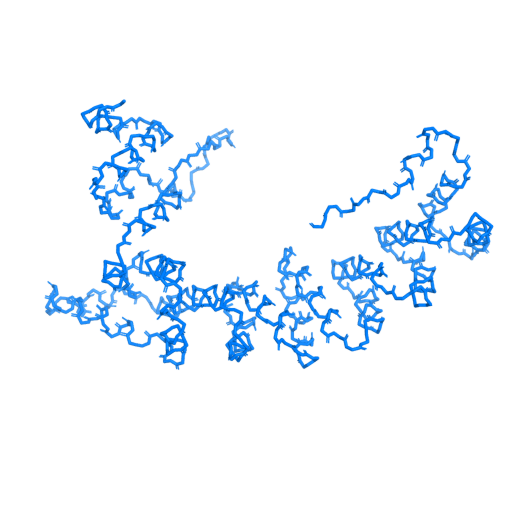1 -8.441 -21.556 1.00 86.06 98 LEU A O 1
ATOM 782 N N . HIS A 1 99 ? 2.865 -8.124 -20.675 1.00 84.19 99 HIS A N 1
ATOM 783 C CA . HIS A 1 99 ? 3.382 -9.481 -20.911 1.00 84.19 99 HIS A CA 1
ATOM 784 C C . HIS A 1 99 ? 3.547 -10.260 -19.606 1.00 84.19 99 HIS A C 1
ATOM 786 O O . HIS A 1 99 ? 4.354 -11.173 -19.462 1.00 84.19 99 HIS A O 1
ATOM 792 N N . PHE A 1 100 ? 2.723 -9.895 -18.639 1.00 75.31 100 PHE A N 1
ATOM 793 C CA . PHE A 1 100 ? 2.751 -10.348 -17.266 1.00 75.31 100 PHE A CA 1
ATOM 794 C C . PHE A 1 100 ? 2.920 -11.864 -17.066 1.00 75.31 100 PHE A C 1
ATOM 796 O O . PHE A 1 100 ? 3.778 -12.292 -16.293 1.00 75.31 100 PHE A O 1
ATOM 803 N N . SER A 1 101 ? 2.151 -12.691 -17.787 1.00 74.88 101 SER A N 1
ATOM 804 C CA . SER A 1 101 ? 2.151 -14.153 -17.611 1.00 74.88 101 SER A CA 1
ATOM 805 C C . SER A 1 101 ? 3.492 -14.814 -17.935 1.00 74.88 101 SER A C 1
ATOM 807 O O . SER A 1 101 ? 3.748 -15.924 -17.478 1.00 74.88 101 SER A O 1
ATOM 809 N N . THR A 1 102 ? 4.341 -14.158 -18.727 1.00 83.12 102 THR A N 1
ATOM 810 C CA . THR A 1 102 ? 5.656 -14.675 -19.131 1.00 83.12 102 THR A CA 1
ATOM 811 C C . THR A 1 102 ? 6.813 -14.005 -18.393 1.00 83.12 102 THR A C 1
ATOM 813 O O . THR A 1 102 ? 7.947 -14.457 -18.521 1.00 83.12 102 THR A O 1
ATOM 816 N N . MET A 1 103 ? 6.550 -12.957 -17.604 1.00 87.69 103 MET A N 1
ATOM 817 C CA . MET A 1 103 ? 7.594 -12.138 -16.977 1.00 87.69 103 MET A CA 1
ATOM 818 C C . MET A 1 103 ? 7.902 -12.503 -15.522 1.00 87.69 103 MET A C 1
ATOM 820 O O . MET A 1 103 ? 8.936 -12.082 -15.017 1.00 87.69 103 MET A O 1
ATOM 824 N N . ALA A 1 104 ? 7.072 -13.302 -14.847 1.00 87.38 104 ALA A N 1
ATOM 825 C CA . ALA A 1 104 ? 7.214 -13.601 -13.416 1.00 87.38 104 ALA A CA 1
ATOM 826 C C . ALA A 1 104 ? 8.623 -14.070 -13.003 1.00 87.38 104 ALA A C 1
ATOM 828 O O . ALA A 1 104 ? 9.264 -13.459 -12.148 1.00 87.38 104 ALA A O 1
ATOM 829 N N . GLU A 1 105 ? 9.141 -15.112 -13.656 1.00 91.38 105 GLU A N 1
ATOM 830 C CA . GLU A 1 105 ? 10.485 -15.638 -13.376 1.00 91.38 105 GLU A CA 1
ATOM 831 C C . GLU A 1 105 ? 11.582 -14.620 -13.688 1.00 91.38 105 GLU A C 1
ATOM 833 O O . GLU A 1 105 ? 12.576 -14.520 -12.966 1.00 91.38 105 GLU A O 1
ATOM 838 N N . LYS A 1 106 ? 11.381 -13.809 -14.730 1.00 92.12 106 LYS A N 1
ATOM 839 C CA . LYS A 1 106 ? 12.320 -12.754 -15.096 1.00 92.12 106 LYS A CA 1
ATOM 840 C C . LYS A 1 106 ? 12.374 -11.667 -14.021 1.00 92.12 106 LYS A C 1
ATOM 842 O O . LYS A 1 106 ? 13.471 -11.328 -13.593 1.00 92.12 106 LYS A O 1
ATOM 847 N N . ILE A 1 107 ? 11.226 -11.217 -13.503 1.00 93.69 107 ILE A N 1
ATOM 848 C CA . ILE A 1 107 ? 11.157 -10.244 -12.398 1.00 93.69 107 ILE A CA 1
ATOM 849 C C . ILE A 1 107 ? 11.921 -10.762 -11.176 1.00 93.69 107 ILE A C 1
ATOM 851 O O . ILE A 1 107 ? 12.730 -10.041 -10.594 1.00 93.69 107 ILE A O 1
ATOM 855 N N . ARG A 1 108 ? 11.688 -12.022 -10.790 1.00 94.88 108 ARG A N 1
ATOM 856 C CA . ARG A 1 108 ? 12.355 -12.649 -9.637 1.00 94.88 108 ARG A CA 1
ATOM 857 C C . ARG A 1 108 ? 13.858 -12.742 -9.847 1.00 94.88 108 ARG A C 1
ATOM 859 O O . ARG A 1 108 ? 14.623 -12.428 -8.939 1.00 94.88 108 ARG A O 1
ATOM 866 N N . SER A 1 109 ? 14.283 -13.148 -11.042 1.00 95.75 109 SER A N 1
ATOM 867 C CA . SER A 1 109 ? 15.696 -13.171 -11.419 1.00 95.75 109 SER A CA 1
ATOM 868 C C . SER A 1 109 ? 16.322 -11.777 -11.345 1.00 95.75 109 SER A C 1
ATOM 870 O O . SER A 1 109 ? 17.427 -11.646 -10.826 1.00 95.75 109 SER A O 1
ATOM 872 N N . ASP A 1 110 ? 15.620 -10.749 -11.827 1.00 96.44 110 ASP A N 1
ATOM 873 C CA . ASP A 1 110 ? 16.099 -9.364 -11.842 1.00 96.44 110 ASP A CA 1
ATOM 874 C C . ASP A 1 110 ? 16.186 -8.757 -10.434 1.00 96.44 110 ASP A C 1
ATOM 876 O O . ASP A 1 110 ? 17.126 -8.032 -10.117 1.00 96.44 110 ASP A O 1
ATOM 880 N N . LEU A 1 111 ? 15.267 -9.111 -9.535 1.00 96.50 111 LEU A N 1
ATOM 881 C CA . LEU A 1 111 ? 15.375 -8.745 -8.122 1.00 96.50 111 LEU A CA 1
ATOM 882 C C . LEU A 1 111 ? 16.536 -9.480 -7.437 1.00 96.50 111 LEU A C 1
ATOM 884 O O . LEU A 1 111 ? 17.333 -8.859 -6.736 1.00 96.50 111 LEU A O 1
ATOM 888 N N . ASN A 1 112 ? 16.682 -10.787 -7.675 1.00 96.75 112 ASN A N 1
ATOM 889 C CA . ASN A 1 112 ? 17.744 -11.600 -7.076 1.00 96.75 112 ASN A CA 1
ATOM 890 C C . ASN A 1 112 ? 19.150 -11.161 -7.510 1.00 96.75 112 ASN A C 1
ATOM 892 O O . ASN A 1 112 ? 20.083 -11.193 -6.707 1.00 96.75 112 ASN A O 1
ATOM 896 N N . ASN A 1 113 ? 19.319 -10.759 -8.772 1.00 96.69 113 ASN A N 1
ATOM 897 C CA . ASN A 1 113 ? 20.600 -10.288 -9.299 1.00 96.69 113 ASN A CA 1
ATOM 898 C C . ASN A 1 113 ? 20.792 -8.767 -9.143 1.00 96.69 113 ASN A C 1
ATOM 900 O O . ASN A 1 113 ? 21.763 -8.238 -9.677 1.00 96.69 113 ASN A O 1
ATOM 904 N N . ASN A 1 114 ? 19.894 -8.061 -8.441 1.00 94.69 114 ASN A N 1
ATOM 905 C CA . ASN A 1 114 ? 19.900 -6.601 -8.293 1.00 94.69 114 ASN A CA 1
ATOM 906 C C . ASN A 1 114 ? 20.003 -5.834 -9.628 1.00 94.69 114 ASN A C 1
ATOM 908 O O . ASN A 1 114 ? 20.686 -4.808 -9.715 1.00 94.69 114 ASN A O 1
ATOM 912 N N . PHE A 1 115 ? 19.318 -6.323 -10.662 1.00 96.75 115 PHE A N 1
ATOM 913 C CA . PHE A 1 115 ? 19.250 -5.762 -12.013 1.00 96.75 115 PHE A CA 1
ATOM 914 C C . PHE A 1 115 ? 20.595 -5.708 -12.760 1.00 96.75 115 PHE A C 1
ATOM 916 O O . PHE A 1 115 ? 20.729 -4.982 -13.751 1.00 96.75 115 PHE A O 1
ATOM 923 N N . GLU A 1 116 ? 21.597 -6.487 -12.338 1.00 96.19 116 GLU A N 1
ATOM 924 C CA . GLU A 1 116 ? 22.929 -6.474 -12.962 1.00 96.19 116 GLU A CA 1
ATOM 925 C C . GLU A 1 116 ? 22.906 -6.945 -14.426 1.00 96.19 116 GLU A C 1
ATOM 927 O O . GLU A 1 116 ? 23.660 -6.425 -15.249 1.00 96.19 116 GLU A O 1
ATOM 932 N N . ASP A 1 117 ? 22.006 -7.863 -14.798 1.00 95.50 117 ASP A N 1
ATOM 933 C CA . ASP A 1 117 ? 21.876 -8.297 -16.195 1.00 95.50 117 ASP A CA 1
ATOM 934 C C . ASP A 1 117 ? 21.330 -7.180 -17.097 1.00 95.50 117 ASP A C 1
ATOM 936 O O . ASP A 1 117 ? 21.861 -6.949 -18.185 1.00 95.50 117 ASP A O 1
ATOM 940 N N . ILE A 1 118 ? 20.311 -6.444 -16.636 1.00 95.56 118 ILE A N 1
ATOM 941 C CA . ILE A 1 118 ? 19.764 -5.286 -17.363 1.00 95.56 118 ILE A CA 1
ATOM 942 C C . ILE A 1 118 ? 20.843 -4.208 -17.505 1.00 95.56 118 ILE A C 1
ATOM 944 O O . ILE A 1 118 ? 21.054 -3.679 -18.600 1.00 95.56 118 ILE A O 1
ATOM 948 N N . LYS A 1 119 ? 21.587 -3.932 -16.430 1.00 95.44 119 LYS A N 1
ATOM 949 C CA . LYS A 1 119 ? 22.707 -2.987 -16.445 1.00 95.44 119 LYS A CA 1
ATOM 950 C C . LYS A 1 119 ? 23.785 -3.394 -17.450 1.00 95.44 119 LYS A C 1
ATOM 952 O O . LYS A 1 119 ? 24.170 -2.572 -18.280 1.00 95.44 119 LYS A O 1
ATOM 957 N N . ARG A 1 120 ? 24.250 -4.648 -17.418 1.00 95.06 120 ARG A N 1
ATOM 958 C CA . ARG A 1 120 ? 25.269 -5.161 -18.348 1.00 95.06 120 ARG A CA 1
ATOM 959 C C . ARG A 1 120 ? 24.812 -5.028 -19.798 1.00 95.06 120 ARG A C 1
ATOM 961 O O . ARG A 1 120 ? 25.537 -4.447 -20.599 1.00 95.06 120 ARG A O 1
ATOM 968 N N . ASN A 1 121 ? 23.590 -5.461 -20.106 1.00 94.50 121 ASN A N 1
ATOM 969 C CA . ASN A 1 121 ? 23.037 -5.361 -21.457 1.00 94.50 121 ASN A CA 1
ATOM 970 C C . ASN A 1 121 ? 22.964 -3.904 -21.946 1.00 94.50 121 ASN A C 1
ATOM 972 O O . ASN A 1 121 ? 23.226 -3.631 -23.113 1.00 94.50 121 ASN A O 1
ATOM 976 N N . SER A 1 122 ? 22.656 -2.960 -21.055 1.00 93.56 122 SER A N 1
ATOM 977 C CA . SER A 1 122 ? 22.613 -1.523 -21.377 1.00 93.56 122 SER A CA 1
ATOM 978 C C . SER A 1 122 ? 24.009 -0.957 -21.659 1.00 93.56 122 SER A C 1
ATOM 980 O O . SER A 1 122 ? 24.207 -0.192 -22.599 1.00 93.56 122 SER A O 1
ATOM 982 N N . ILE A 1 123 ? 25.018 -1.386 -20.892 1.00 93.19 123 ILE A N 1
ATOM 983 C CA . ILE A 1 123 ? 26.424 -1.035 -21.149 1.00 93.19 123 ILE A CA 1
ATOM 984 C C . ILE A 1 123 ? 26.878 -1.589 -22.502 1.00 93.19 123 ILE A C 1
ATOM 986 O O . ILE A 1 123 ? 27.561 -0.889 -23.248 1.00 93.19 123 ILE A O 1
ATOM 990 N N . ASP A 1 124 ? 26.506 -2.825 -22.828 1.00 93.88 124 ASP A N 1
ATOM 991 C CA . ASP A 1 124 ? 26.878 -3.454 -24.094 1.00 93.88 124 ASP A CA 1
ATOM 992 C C . ASP A 1 124 ? 26.205 -2.758 -25.288 1.00 93.88 124 ASP A C 1
ATOM 994 O O . ASP A 1 124 ? 26.875 -2.507 -26.291 1.00 93.88 124 ASP A O 1
ATOM 998 N N . LYS A 1 125 ? 24.936 -2.336 -25.155 1.00 91.69 125 LYS A N 1
ATOM 999 C CA . LYS A 1 125 ? 24.251 -1.477 -26.142 1.00 91.69 125 LYS A CA 1
ATOM 1000 C C . LYS A 1 125 ? 24.998 -0.155 -26.351 1.00 91.69 125 LYS A C 1
ATOM 1002 O O . LYS A 1 125 ? 25.318 0.191 -27.486 1.00 91.69 125 LYS A O 1
ATOM 1007 N N . LEU A 1 126 ? 25.358 0.540 -25.269 1.00 90.50 126 LEU A N 1
ATOM 1008 C CA . LEU A 1 126 ? 26.114 1.796 -25.347 1.00 90.50 126 LEU A CA 1
ATOM 1009 C C . LEU A 1 126 ? 27.483 1.612 -26.013 1.00 90.50 126 LEU A C 1
ATOM 1011 O O . LEU A 1 126 ? 27.888 2.442 -26.823 1.00 90.50 126 LEU A O 1
ATOM 1015 N N . LYS A 1 127 ? 28.200 0.526 -25.703 1.00 92.69 127 LYS A N 1
ATOM 1016 C CA . LYS A 1 127 ? 29.484 0.202 -26.346 1.00 92.69 127 LYS A CA 1
ATOM 1017 C C . LYS A 1 127 ? 29.322 -0.109 -27.829 1.00 92.69 127 LYS A C 1
ATOM 1019 O O . LYS A 1 127 ? 30.158 0.316 -28.619 1.00 92.69 127 LYS A O 1
ATOM 1024 N N . ALA A 1 128 ? 28.270 -0.829 -28.208 1.00 93.19 128 ALA A N 1
ATOM 1025 C CA . ALA A 1 128 ? 27.991 -1.131 -29.606 1.00 93.19 128 ALA A CA 1
ATOM 1026 C C . ALA A 1 128 ? 27.660 0.136 -30.415 1.00 93.19 128 ALA A C 1
ATOM 1028 O O . ALA A 1 128 ? 28.080 0.249 -31.563 1.00 93.19 128 ALA A O 1
ATOM 1029 N N . GLU A 1 129 ? 26.947 1.093 -29.816 1.00 91.31 129 GLU A N 1
ATOM 1030 C CA . GLU A 1 129 ? 26.529 2.331 -30.485 1.00 91.31 129 GLU A CA 1
ATOM 1031 C C . GLU A 1 129 ? 27.633 3.402 -30.518 1.00 91.31 129 GLU A C 1
ATOM 1033 O O . GLU A 1 129 ? 27.833 4.055 -31.542 1.00 91.31 129 GLU A O 1
ATOM 1038 N N . TYR A 1 130 ? 28.378 3.573 -29.421 1.00 90.44 130 TYR A N 1
ATOM 1039 C CA . TYR A 1 130 ? 29.313 4.694 -29.241 1.00 90.44 130 TYR A CA 1
ATOM 1040 C C . TYR A 1 130 ? 30.793 4.289 -29.172 1.00 90.44 130 TYR A C 1
ATOM 1042 O O . TYR A 1 130 ? 31.659 5.168 -29.099 1.00 90.44 130 TYR A O 1
ATOM 1050 N N . GLY A 1 131 ? 31.112 2.991 -29.188 1.00 91.94 131 GLY A N 1
ATOM 1051 C CA . GLY A 1 131 ? 32.485 2.487 -29.113 1.00 91.94 131 GLY A CA 1
ATOM 1052 C C . GLY A 1 131 ? 33.228 3.004 -27.877 1.00 91.94 131 GLY A C 1
ATOM 1053 O O . GLY A 1 131 ? 32.699 2.994 -26.763 1.00 91.94 131 GLY A O 1
ATOM 1054 N N . ASP A 1 132 ? 34.443 3.517 -28.079 1.00 86.56 132 ASP A N 1
ATOM 1055 C CA . ASP A 1 132 ? 35.305 4.043 -27.009 1.00 86.56 132 ASP A CA 1
ATOM 1056 C C . ASP A 1 132 ? 34.683 5.227 -26.245 1.00 86.56 132 ASP A C 1
ATOM 1058 O O . ASP A 1 132 ? 34.999 5.453 -25.072 1.00 86.56 132 ASP A O 1
ATOM 1062 N N . ASN A 1 133 ? 33.739 5.951 -26.861 1.00 88.56 133 ASN A N 1
ATOM 1063 C CA . ASN A 1 133 ? 33.041 7.062 -26.212 1.00 88.56 133 ASN A CA 1
ATOM 1064 C C . ASN A 1 133 ? 32.016 6.598 -25.163 1.00 88.56 133 ASN A C 1
ATOM 1066 O O . ASN A 1 133 ? 31.612 7.400 -24.319 1.00 88.56 133 ASN A O 1
ATOM 1070 N N . ALA A 1 134 ? 31.615 5.320 -25.152 1.00 88.06 134 ALA A N 1
ATOM 1071 C CA . ALA A 1 134 ? 30.654 4.793 -24.179 1.00 88.06 134 ALA A CA 1
ATOM 1072 C C . ALA A 1 134 ? 31.140 4.969 -22.730 1.00 88.06 134 ALA A C 1
ATOM 1074 O O . ALA A 1 134 ? 30.367 5.338 -21.846 1.00 88.06 134 ALA A O 1
ATOM 1075 N N . SER A 1 135 ? 32.441 4.783 -22.493 1.00 86.00 135 SER A N 1
ATOM 1076 C CA . SER A 1 135 ? 33.054 4.978 -21.173 1.00 86.00 135 SER A CA 1
ATOM 1077 C C . SER A 1 135 ? 32.969 6.434 -20.705 1.00 86.00 135 SER A C 1
ATOM 1079 O O . SER A 1 135 ? 32.757 6.687 -19.520 1.00 86.00 135 SER A O 1
ATOM 1081 N N . LEU A 1 136 ? 33.082 7.397 -21.630 1.00 86.75 136 LEU A N 1
ATOM 1082 C CA . LEU A 1 136 ? 32.941 8.823 -21.327 1.00 86.75 136 LEU A CA 1
ATOM 1083 C C . LEU A 1 136 ? 31.497 9.183 -20.974 1.00 86.75 136 LEU A C 1
ATOM 1085 O O . LEU A 1 136 ? 31.287 9.982 -20.067 1.00 86.75 136 LEU A O 1
ATOM 1089 N N . LEU A 1 137 ? 30.509 8.589 -21.654 1.00 84.19 137 LEU A N 1
ATOM 1090 C CA . LEU A 1 137 ? 29.090 8.780 -21.335 1.00 84.19 137 LEU A CA 1
ATOM 1091 C C . LEU A 1 137 ? 28.743 8.195 -19.963 1.00 84.19 137 LEU A C 1
ATOM 1093 O O . LEU A 1 137 ? 28.117 8.866 -19.147 1.00 84.19 137 LEU A O 1
ATOM 1097 N N . LEU A 1 138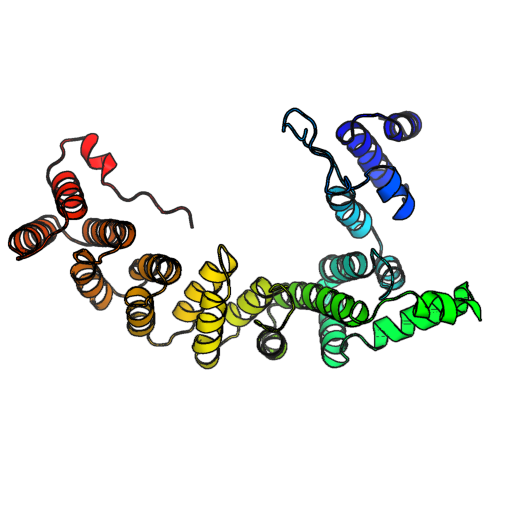 ? 29.209 6.978 -19.670 1.00 85.62 138 LEU A N 1
ATOM 1098 C CA . LEU A 1 138 ? 28.979 6.335 -18.374 1.00 85.62 138 LEU A CA 1
ATOM 1099 C C . LEU A 1 138 ? 29.618 7.117 -17.215 1.00 85.62 138 LEU A C 1
ATOM 1101 O O . LEU A 1 138 ? 29.042 7.194 -16.131 1.00 85.62 138 LEU A O 1
ATOM 1105 N N . ALA A 1 139 ? 30.765 7.760 -17.449 1.00 85.06 139 ALA A N 1
ATOM 1106 C CA . ALA A 1 139 ? 31.426 8.602 -16.455 1.00 85.06 139 ALA A CA 1
ATOM 1107 C C . ALA A 1 139 ? 30.641 9.883 -16.097 1.00 85.06 139 ALA A C 1
ATOM 1109 O O . ALA A 1 139 ? 30.933 10.504 -15.076 1.00 85.06 139 ALA A O 1
ATOM 1110 N N . GLN A 1 140 ? 29.644 10.288 -16.897 1.00 83.12 140 GLN A N 1
ATOM 1111 C CA . GLN A 1 140 ? 28.807 11.460 -16.601 1.00 83.12 140 GLN A CA 1
ATOM 1112 C C . GLN A 1 140 ? 27.770 11.190 -15.501 1.00 83.12 140 GLN A C 1
ATOM 1114 O O . GLN A 1 140 ? 27.232 12.135 -14.915 1.00 83.12 140 GLN A O 1
ATOM 1119 N N . TYR A 1 141 ? 27.490 9.922 -15.187 1.00 81.19 141 TYR A N 1
ATOM 1120 C CA . TYR A 1 141 ? 26.550 9.579 -14.129 1.00 81.19 141 TYR A CA 1
ATOM 1121 C C . TYR A 1 141 ? 27.164 9.828 -12.749 1.00 81.19 141 TYR A C 1
ATOM 1123 O O . TYR A 1 141 ? 28.182 9.254 -12.365 1.00 81.19 141 TYR A O 1
ATOM 1131 N N . LYS A 1 142 ? 26.515 10.702 -11.974 1.00 78.50 142 LYS A N 1
ATOM 1132 C CA . LYS A 1 142 ? 26.941 11.054 -10.617 1.00 78.50 142 LYS A CA 1
ATOM 1133 C C . LYS A 1 142 ? 26.866 9.851 -9.663 1.00 78.50 142 LYS A C 1
ATOM 1135 O O . LYS A 1 142 ? 25.976 9.004 -9.810 1.00 78.50 142 LYS A O 1
ATOM 1140 N N . PRO A 1 143 ? 27.705 9.833 -8.607 1.00 72.81 143 PRO A N 1
ATOM 1141 C CA . PRO A 1 143 ? 27.555 8.893 -7.503 1.00 72.81 143 PRO A CA 1
ATOM 1142 C C . PRO A 1 143 ? 26.123 8.919 -6.950 1.00 72.81 143 PRO A C 1
ATOM 1144 O O . PRO A 1 143 ? 25.584 9.983 -6.650 1.00 72.81 143 PRO A O 1
ATOM 1147 N N . GLY A 1 144 ? 25.495 7.747 -6.845 1.00 81.75 144 GLY A N 1
ATOM 1148 C CA . GLY A 1 144 ? 24.123 7.589 -6.352 1.00 81.75 144 GLY A CA 1
ATOM 1149 C C . GLY A 1 144 ? 23.037 7.493 -7.429 1.00 81.75 144 GLY A C 1
ATOM 1150 O O . GLY A 1 144 ? 21.953 7.011 -7.102 1.00 81.75 144 GLY A O 1
ATOM 1151 N N . ILE A 1 145 ? 23.314 7.854 -8.693 1.00 87.38 145 ILE A N 1
ATOM 1152 C CA . ILE A 1 145 ? 22.348 7.644 -9.789 1.00 87.38 145 ILE A CA 1
ATOM 1153 C C . ILE A 1 145 ? 22.101 6.151 -10.006 1.00 87.38 145 ILE A C 1
ATOM 1155 O O . ILE A 1 145 ? 20.957 5.744 -10.152 1.00 87.38 145 ILE A O 1
ATOM 1159 N N . GLU A 1 146 ? 23.141 5.319 -9.943 1.00 89.62 146 GLU A N 1
ATOM 1160 C CA . GLU A 1 146 ? 22.970 3.871 -10.088 1.00 89.62 146 GLU A CA 1
ATOM 1161 C C . GLU A 1 146 ? 22.013 3.296 -9.036 1.00 89.62 146 GLU A C 1
ATOM 1163 O O . GLU A 1 146 ? 21.114 2.536 -9.382 1.00 89.62 146 GLU A O 1
ATOM 1168 N N . GLN A 1 147 ? 22.161 3.688 -7.765 1.00 90.69 147 GLN A N 1
ATOM 1169 C CA . GLN A 1 147 ? 21.247 3.229 -6.718 1.00 90.69 147 GLN A CA 1
ATOM 1170 C C . GLN A 1 147 ? 19.829 3.757 -6.949 1.00 90.69 147 GLN A C 1
ATOM 1172 O O . GLN A 1 147 ? 18.871 3.020 -6.774 1.00 90.69 147 GLN A O 1
ATOM 1177 N N . PHE A 1 148 ? 19.686 5.013 -7.375 1.00 90.88 148 PHE A N 1
ATOM 1178 C CA . PHE A 1 148 ? 18.381 5.580 -7.713 1.00 90.88 148 PHE A CA 1
ATOM 1179 C C . PHE A 1 148 ? 17.692 4.813 -8.853 1.00 90.88 148 PHE A C 1
ATOM 1181 O O . PHE A 1 148 ? 16.492 4.543 -8.781 1.00 90.88 148 PHE A O 1
ATOM 1188 N N . LEU A 1 149 ? 18.443 4.438 -9.891 1.00 92.44 149 LEU A N 1
ATOM 1189 C CA . LEU A 1 149 ? 17.942 3.627 -10.999 1.00 92.44 149 LEU A CA 1
ATOM 1190 C C . LEU A 1 149 ? 17.557 2.230 -10.501 1.00 92.44 149 LEU A C 1
ATOM 1192 O O . LEU A 1 149 ? 16.433 1.802 -10.745 1.00 92.44 149 LEU A O 1
ATOM 1196 N N . LYS A 1 150 ? 18.412 1.567 -9.709 1.00 93.56 150 LYS A N 1
ATOM 1197 C CA . LYS A 1 150 ? 18.095 0.276 -9.067 1.00 93.56 150 LYS A CA 1
ATOM 1198 C C . LYS A 1 150 ? 16.819 0.342 -8.235 1.00 93.56 150 LYS A C 1
ATOM 1200 O O . LYS A 1 150 ? 15.950 -0.505 -8.412 1.00 93.56 150 LYS A O 1
ATOM 1205 N N . ASP A 1 151 ? 16.668 1.354 -7.386 1.00 93.94 151 ASP A N 1
ATOM 1206 C CA . ASP A 1 151 ? 15.463 1.553 -6.573 1.00 93.94 151 ASP A CA 1
ATOM 1207 C C . ASP A 1 151 ? 14.221 1.736 -7.466 1.00 93.94 151 ASP A C 1
ATOM 1209 O O . ASP A 1 151 ? 13.154 1.214 -7.157 1.00 93.94 151 ASP A O 1
ATOM 1213 N N . SER A 1 152 ? 14.362 2.427 -8.603 1.00 93.19 152 SER A N 1
ATOM 1214 C CA . SER A 1 152 ? 13.272 2.655 -9.565 1.00 93.19 152 SER A CA 1
ATOM 1215 C C . SER A 1 152 ? 12.865 1.379 -10.313 1.00 93.19 152 SER A C 1
ATOM 1217 O O . SER A 1 152 ? 11.675 1.113 -10.471 1.00 93.19 152 SER A O 1
ATOM 1219 N N . PHE A 1 153 ? 13.829 0.560 -10.740 1.00 96.00 153 PHE A N 1
ATOM 1220 C CA . PHE A 1 153 ? 13.553 -0.756 -11.324 1.00 96.00 153 PHE A CA 1
ATOM 1221 C C . PHE A 1 153 ? 12.991 -1.736 -10.283 1.00 96.00 153 PHE A C 1
ATOM 1223 O O . PHE A 1 153 ? 12.098 -2.522 -10.596 1.00 96.00 153 PHE A O 1
ATOM 1230 N N . THR A 1 154 ? 13.451 -1.650 -9.032 1.00 96.81 154 THR A N 1
ATOM 1231 C CA . THR A 1 154 ? 12.919 -2.442 -7.913 1.00 96.81 154 THR A CA 1
ATOM 1232 C C . THR A 1 154 ? 11.459 -2.094 -7.647 1.00 96.81 154 THR A C 1
ATOM 1234 O O . THR A 1 154 ? 10.635 -2.992 -7.524 1.00 96.81 154 THR A O 1
ATOM 1237 N N . GLU A 1 155 ? 11.115 -0.806 -7.611 1.00 95.50 155 GLU A N 1
ATOM 1238 C CA . GLU A 1 155 ? 9.728 -0.344 -7.496 1.00 95.50 155 GLU A CA 1
ATOM 1239 C C . GLU A 1 155 ? 8.848 -0.921 -8.616 1.00 95.50 155 GLU A C 1
ATOM 1241 O O . GLU A 1 155 ? 7.807 -1.515 -8.338 1.00 95.50 155 GLU A O 1
ATOM 1246 N N . ALA A 1 156 ? 9.295 -0.817 -9.872 1.00 94.69 156 ALA A N 1
ATOM 1247 C CA . ALA A 1 156 ? 8.589 -1.382 -11.021 1.00 94.69 156 ALA A CA 1
ATOM 1248 C C . ALA A 1 156 ? 8.388 -2.904 -10.892 1.00 94.69 156 ALA A C 1
ATOM 1250 O O . ALA A 1 156 ? 7.291 -3.417 -11.114 1.00 94.69 156 ALA A O 1
ATOM 1251 N N . ALA A 1 157 ? 9.434 -3.626 -10.485 1.00 95.62 157 ALA A N 1
ATOM 1252 C CA . ALA A 1 157 ? 9.386 -5.063 -10.247 1.00 95.62 157 ALA A CA 1
ATOM 1253 C C . ALA A 1 157 ? 8.400 -5.435 -9.131 1.00 95.62 157 ALA A C 1
ATOM 1255 O O . ALA A 1 157 ? 7.588 -6.338 -9.321 1.00 95.62 157 ALA A O 1
ATOM 1256 N N . LEU A 1 158 ? 8.417 -4.724 -7.998 1.00 95.75 158 LEU A N 1
ATOM 1257 C CA . LEU A 1 158 ? 7.493 -4.943 -6.881 1.00 95.75 158 LEU A CA 1
ATOM 1258 C C . LEU A 1 158 ? 6.040 -4.706 -7.291 1.00 95.75 158 LEU A C 1
ATOM 1260 O O . LEU A 1 158 ? 5.178 -5.495 -6.913 1.00 95.75 158 LEU A O 1
ATOM 1264 N N . LYS A 1 159 ? 5.775 -3.685 -8.110 1.00 93.75 159 LYS A N 1
ATOM 1265 C CA . LYS A 1 159 ? 4.461 -3.444 -8.720 1.00 93.75 159 LYS A CA 1
ATOM 1266 C C . LYS A 1 159 ? 4.021 -4.599 -9.622 1.00 93.75 159 LYS A C 1
ATOM 1268 O O . LYS A 1 159 ? 2.868 -5.013 -9.571 1.00 93.75 159 LYS A O 1
ATOM 1273 N N . GLY A 1 160 ? 4.938 -5.174 -10.402 1.00 92.38 160 GLY A N 1
ATOM 1274 C CA . GLY A 1 160 ? 4.670 -6.391 -11.173 1.00 92.38 160 GLY A CA 1
ATOM 1275 C C . GLY A 1 160 ? 4.358 -7.600 -10.281 1.00 92.38 160 GLY A C 1
ATOM 1276 O O . GLY A 1 160 ? 3.339 -8.261 -10.469 1.00 92.38 160 GLY A O 1
ATOM 1277 N N . LEU A 1 161 ? 5.182 -7.865 -9.260 1.00 93.25 161 LEU A N 1
ATOM 1278 C CA . LEU A 1 161 ? 4.954 -8.967 -8.313 1.00 93.25 161 LEU A CA 1
ATOM 1279 C C . LEU A 1 161 ? 3.653 -8.793 -7.520 1.00 93.25 161 LEU A C 1
ATOM 1281 O O . LEU A 1 161 ? 2.925 -9.758 -7.281 1.00 93.25 161 LEU A O 1
ATOM 1285 N N . SER A 1 162 ? 3.308 -7.555 -7.157 1.00 93.50 162 SER A N 1
ATOM 1286 C CA . SER A 1 162 ? 2.054 -7.257 -6.474 1.00 93.50 162 SER A CA 1
ATOM 1287 C C . SER A 1 162 ? 0.848 -7.589 -7.350 1.00 93.50 162 SER A C 1
ATOM 1289 O O . SER A 1 162 ? -0.218 -7.859 -6.810 1.00 93.50 162 SER A O 1
ATOM 1291 N N . MET A 1 163 ? 0.982 -7.701 -8.669 1.00 90.12 163 MET A N 1
ATOM 1292 C CA . MET A 1 163 ? -0.094 -8.185 -9.532 1.00 90.12 163 MET A CA 1
ATOM 1293 C C . MET A 1 163 ? -0.140 -9.728 -9.624 1.00 90.12 163 MET A C 1
ATOM 1295 O O . MET A 1 163 ? -1.235 -10.267 -9.778 1.00 90.12 163 MET A O 1
ATOM 1299 N N . LEU A 1 164 ? 0.992 -10.452 -9.490 1.00 83.94 164 LEU A N 1
ATOM 1300 C CA . LEU A 1 164 ? 1.112 -11.927 -9.673 1.00 83.94 164 LEU A CA 1
ATOM 1301 C C . LEU A 1 164 ? 0.360 -12.758 -8.646 1.00 83.94 164 LEU A C 1
ATOM 1303 O O . LEU A 1 164 ? -0.112 -13.845 -8.977 1.00 83.94 164 LEU A O 1
ATOM 1307 N N . ASN A 1 165 ? 0.216 -12.240 -7.426 1.00 85.06 165 ASN A N 1
ATOM 1308 C CA . ASN A 1 165 ? -0.432 -12.965 -6.333 1.00 85.06 165 ASN A CA 1
ATOM 1309 C C . ASN A 1 165 ? 0.185 -14.362 -6.101 1.00 85.06 165 ASN A C 1
ATOM 1311 O O . ASN A 1 165 ? -0.524 -15.333 -5.826 1.00 85.06 165 ASN A O 1
ATOM 1315 N N . ASP A 1 166 ? 1.509 -14.462 -6.233 1.00 91.94 166 ASP A N 1
ATOM 1316 C CA . ASP A 1 166 ? 2.260 -15.671 -5.922 1.00 91.94 166 ASP A CA 1
ATOM 1317 C C . ASP A 1 166 ? 2.880 -15.559 -4.524 1.00 91.94 166 ASP A C 1
ATOM 1319 O O . ASP A 1 166 ? 3.554 -14.588 -4.171 1.00 91.94 166 ASP A O 1
ATOM 1323 N N . LYS A 1 167 ? 2.682 -16.601 -3.716 1.00 94.31 167 LYS A N 1
ATOM 1324 C CA . LYS A 1 167 ? 3.210 -16.677 -2.356 1.00 94.31 167 LYS A CA 1
ATOM 1325 C C . LYS A 1 167 ? 4.740 -16.640 -2.319 1.00 94.31 167 LYS A C 1
ATOM 1327 O O . LYS A 1 167 ? 5.293 -16.175 -1.324 1.00 94.31 167 LYS A O 1
ATOM 1332 N N . ALA A 1 168 ? 5.425 -17.101 -3.369 1.00 92.94 168 ALA A N 1
ATOM 1333 C CA . ALA A 1 168 ? 6.885 -17.056 -3.452 1.00 92.94 168 ALA A CA 1
ATOM 1334 C C . ALA A 1 168 ? 7.442 -15.620 -3.381 1.00 92.94 168 ALA A C 1
ATOM 1336 O O . ALA A 1 168 ? 8.571 -15.413 -2.935 1.00 92.94 168 ALA A O 1
ATOM 1337 N N . ASP A 1 169 ? 6.635 -14.621 -3.747 1.00 94.94 169 ASP A N 1
ATOM 1338 C CA . ASP A 1 169 ? 7.070 -13.228 -3.853 1.00 94.94 169 ASP A CA 1
ATOM 1339 C C . ASP A 1 169 ? 7.140 -12.501 -2.502 1.00 94.94 169 ASP A C 1
ATOM 1341 O O . ASP A 1 169 ? 7.707 -11.409 -2.400 1.00 94.94 169 ASP A O 1
ATOM 1345 N N . ILE A 1 170 ? 6.634 -13.121 -1.428 1.00 97.31 170 ILE A N 1
ATOM 1346 C CA . ILE A 1 170 ? 6.654 -12.533 -0.083 1.00 97.31 170 ILE A CA 1
ATOM 1347 C C . ILE A 1 170 ? 8.063 -12.174 0.393 1.00 97.31 170 ILE A C 1
ATOM 1349 O O . ILE A 1 170 ? 8.246 -11.177 1.093 1.00 97.31 170 ILE A O 1
ATOM 1353 N N . GLN A 1 171 ? 9.070 -12.959 0.004 1.00 97.00 171 GLN A N 1
ATOM 1354 C CA . GLN A 1 171 ? 10.451 -12.699 0.403 1.00 97.00 171 GLN A CA 1
ATOM 1355 C C . GLN A 1 171 ? 10.939 -11.336 -0.100 1.00 97.00 171 GLN A C 1
ATOM 1357 O O . GLN A 1 171 ? 11.630 -10.639 0.635 1.00 97.00 171 GLN A O 1
ATOM 1362 N N . PHE A 1 172 ? 10.510 -10.908 -1.292 1.00 97.38 172 PHE A N 1
ATOM 1363 C CA . PHE A 1 172 ? 10.883 -9.613 -1.856 1.00 97.38 172 PHE A CA 1
ATOM 1364 C C . PHE A 1 172 ? 10.151 -8.473 -1.152 1.00 97.38 172 PHE A C 1
ATOM 1366 O O . PHE A 1 172 ? 10.770 -7.473 -0.798 1.00 97.38 172 PHE A O 1
ATOM 1373 N N . ALA A 1 173 ? 8.862 -8.642 -0.847 1.00 97.50 173 ALA A N 1
ATOM 1374 C CA . ALA A 1 173 ? 8.130 -7.659 -0.049 1.00 97.50 173 ALA A CA 1
ATOM 1375 C C . ALA A 1 173 ? 8.782 -7.464 1.331 1.00 97.50 173 ALA A C 1
ATOM 1377 O O . ALA A 1 173 ? 9.041 -6.337 1.754 1.00 97.50 173 ALA A O 1
ATOM 1378 N N . ARG A 1 174 ? 9.159 -8.563 1.997 1.00 97.62 174 ARG A N 1
ATOM 1379 C CA . ARG A 1 174 ? 9.946 -8.527 3.237 1.00 97.62 174 ARG A CA 1
ATOM 1380 C C . ARG A 1 174 ? 11.345 -7.959 3.013 1.00 97.62 174 ARG A C 1
ATOM 1382 O O . ARG A 1 174 ? 11.888 -7.327 3.903 1.00 97.62 174 ARG A O 1
ATOM 1389 N N . GLN A 1 175 ? 11.973 -8.124 1.866 1.00 96.56 175 GLN A N 1
ATOM 1390 C CA . GLN A 1 175 ? 13.285 -7.525 1.635 1.00 96.56 175 GLN A CA 1
ATOM 1391 C C . GLN A 1 175 ? 13.199 -6.000 1.493 1.00 96.56 175 GLN A C 1
ATOM 1393 O O . GLN A 1 175 ? 14.017 -5.292 2.079 1.00 96.56 175 GLN A O 1
ATOM 1398 N N . TYR A 1 176 ? 12.202 -5.484 0.774 1.00 96.75 176 TYR A N 1
ATOM 1399 C CA . TYR A 1 176 ? 12.185 -4.086 0.332 1.00 96.75 176 TYR A CA 1
ATOM 1400 C C . TYR A 1 176 ? 11.244 -3.158 1.114 1.00 96.75 176 TYR A C 1
ATOM 1402 O O . TYR A 1 176 ? 11.427 -1.942 1.057 1.00 96.75 176 TYR A O 1
ATOM 1410 N N . MET A 1 177 ? 10.293 -3.682 1.898 1.00 96.19 177 MET A N 1
ATOM 1411 C CA . MET A 1 177 ? 9.365 -2.856 2.684 1.00 96.19 177 MET A CA 1
ATOM 1412 C C . MET A 1 177 ? 10.103 -1.915 3.651 1.00 96.19 177 MET A C 1
ATOM 1414 O O . MET A 1 177 ? 10.788 -2.376 4.565 1.00 96.19 177 MET A O 1
ATOM 1418 N N . GLY A 1 178 ? 9.943 -0.604 3.465 1.00 93.06 178 GLY A N 1
ATOM 1419 C CA . GLY A 1 178 ? 10.604 0.439 4.257 1.00 93.06 178 GLY A CA 1
ATOM 1420 C C . GLY A 1 178 ? 12.081 0.681 3.920 1.00 93.06 178 GLY A C 1
ATOM 1421 O O . GLY A 1 178 ? 12.690 1.564 4.513 1.00 93.06 178 GLY A O 1
ATOM 1422 N N . ASN A 1 179 ? 12.657 -0.062 2.969 1.00 92.62 179 ASN A N 1
ATOM 1423 C CA . ASN A 1 179 ? 14.093 -0.013 2.667 1.00 92.62 179 ASN A CA 1
ATOM 1424 C C . ASN A 1 179 ? 14.431 0.778 1.394 1.00 92.62 179 ASN A C 1
ATOM 1426 O O . ASN A 1 179 ? 15.591 1.133 1.188 1.00 92.62 179 ASN A O 1
ATOM 1430 N N . LEU A 1 180 ? 13.445 1.067 0.540 1.00 88.69 180 LEU A N 1
ATOM 1431 C CA . LEU A 1 180 ? 13.641 1.888 -0.655 1.00 88.69 180 LEU A CA 1
ATOM 1432 C C . LEU A 1 180 ? 13.581 3.382 -0.324 1.00 88.69 180 LEU A C 1
ATOM 1434 O O . LEU A 1 180 ? 12.777 3.834 0.500 1.00 88.69 180 LEU A O 1
ATOM 1438 N N . LYS A 1 181 ? 14.421 4.177 -0.998 1.00 86.88 181 LYS A N 1
ATOM 1439 C CA . LYS A 1 181 ? 14.446 5.632 -0.809 1.00 86.88 181 LYS A CA 1
ATOM 1440 C C . LYS A 1 181 ? 13.077 6.249 -1.079 1.00 86.88 181 LYS A C 1
ATOM 1442 O O . LYS A 1 181 ? 12.380 5.870 -2.016 1.00 86.88 181 LYS A O 1
ATOM 1447 N N . HIS A 1 182 ? 12.722 7.239 -0.261 1.00 83.06 182 HIS A N 1
ATOM 1448 C CA . HIS A 1 182 ? 11.444 7.956 -0.333 1.00 83.06 182 HIS A CA 1
ATOM 1449 C C . HIS A 1 182 ? 10.201 7.052 -0.233 1.00 83.06 182 HIS A C 1
ATOM 1451 O O . HIS A 1 182 ? 9.120 7.463 -0.639 1.00 83.06 182 HIS A O 1
ATOM 1457 N N . GLY A 1 183 ? 10.339 5.832 0.302 1.00 83.75 183 GLY A N 1
ATOM 1458 C CA . GLY A 1 183 ? 9.220 4.911 0.497 1.00 83.75 183 GLY A CA 1
ATOM 1459 C C . GLY A 1 183 ? 8.639 4.323 -0.792 1.00 83.75 183 GLY A C 1
ATOM 1460 O O . GLY A 1 183 ? 7.503 3.846 -0.782 1.00 83.75 183 GLY A O 1
ATOM 1461 N N . ARG A 1 184 ? 9.398 4.352 -1.894 1.00 87.62 184 ARG A N 1
ATOM 1462 C CA . ARG A 1 184 ? 8.992 3.759 -3.177 1.00 87.62 184 ARG A CA 1
ATOM 1463 C C . ARG A 1 184 ? 8.644 2.282 -3.016 1.00 87.62 184 ARG A C 1
ATOM 1465 O O . ARG A 1 184 ? 9.281 1.577 -2.241 1.00 87.62 184 ARG A O 1
ATOM 1472 N N . GLY A 1 185 ? 7.610 1.824 -3.717 1.00 92.94 185 GLY A N 1
ATOM 1473 C CA . GLY A 1 185 ? 7.164 0.426 -3.684 1.00 92.94 185 GLY A CA 1
ATOM 1474 C C . GLY A 1 185 ? 6.592 -0.072 -2.346 1.00 92.94 185 GLY A C 1
ATOM 1475 O O . GLY A 1 185 ? 6.239 -1.246 -2.249 1.00 92.94 185 GLY A O 1
ATOM 1476 N N . ASN A 1 186 ? 6.461 0.767 -1.307 1.00 96.31 186 ASN A N 1
ATOM 1477 C CA . ASN A 1 186 ? 5.887 0.334 -0.025 1.00 96.31 186 ASN A CA 1
ATOM 1478 C C . ASN A 1 186 ? 4.448 -0.165 -0.178 1.00 96.31 186 ASN A C 1
ATOM 1480 O O . ASN A 1 186 ? 4.098 -1.193 0.395 1.00 96.31 186 ASN A O 1
ATOM 1484 N N . ASP A 1 187 ? 3.629 0.516 -0.978 1.00 96.62 187 ASP A N 1
ATOM 1485 C CA . ASP A 1 187 ? 2.241 0.112 -1.203 1.00 96.62 187 ASP A CA 1
ATOM 1486 C C . ASP A 1 187 ? 2.142 -1.260 -1.881 1.00 96.62 187 ASP A C 1
ATOM 1488 O O . ASP A 1 187 ? 1.239 -2.038 -1.556 1.00 96.62 187 ASP A O 1
ATOM 1492 N N . ASP A 1 188 ? 3.075 -1.577 -2.779 1.00 96.38 188 ASP A N 1
ATOM 1493 C CA . ASP A 1 188 ? 3.181 -2.874 -3.449 1.00 96.38 188 ASP A CA 1
ATOM 1494 C C . ASP A 1 188 ? 3.656 -3.967 -2.491 1.00 96.38 188 ASP A C 1
ATOM 1496 O O . ASP A 1 188 ? 3.034 -5.028 -2.416 1.00 96.38 188 ASP A O 1
ATOM 1500 N N . CYS A 1 189 ? 4.675 -3.682 -1.676 1.00 98.12 189 CYS A N 1
ATOM 1501 C CA . CYS A 1 189 ? 5.117 -4.574 -0.606 1.00 98.12 189 CYS A CA 1
ATOM 1502 C C . CYS A 1 189 ? 3.973 -4.899 0.365 1.00 98.12 189 CYS A C 1
ATOM 1504 O O . CYS A 1 189 ? 3.732 -6.069 0.664 1.00 98.12 189 CYS A O 1
ATOM 1506 N N . ILE A 1 190 ? 3.231 -3.880 0.815 1.00 98.38 190 ILE A N 1
ATOM 1507 C CA . ILE A 1 190 ? 2.072 -4.064 1.694 1.00 98.38 190 ILE A CA 1
ATOM 1508 C C . ILE A 1 190 ? 1.003 -4.912 0.990 1.00 98.38 190 ILE A C 1
ATOM 1510 O O . ILE A 1 190 ? 0.432 -5.786 1.630 1.00 98.38 190 ILE A O 1
ATOM 1514 N N . SER A 1 191 ? 0.751 -4.721 -0.314 1.00 97.69 191 SER A N 1
ATOM 1515 C CA . SER A 1 191 ? -0.205 -5.555 -1.070 1.00 97.69 191 SER A CA 1
ATOM 1516 C C . SER A 1 191 ? 0.179 -7.035 -1.092 1.00 97.69 191 SER A C 1
ATOM 1518 O O . SER A 1 191 ? -0.691 -7.897 -0.985 1.00 97.69 191 SER A O 1
ATOM 1520 N N . ILE A 1 192 ? 1.468 -7.341 -1.264 1.00 97.81 192 ILE A N 1
ATOM 1521 C CA . ILE A 1 192 ? 1.970 -8.722 -1.278 1.00 97.81 192 ILE A CA 1
ATOM 1522 C C . ILE A 1 192 ? 1.832 -9.333 0.124 1.00 97.81 192 ILE A C 1
ATOM 1524 O O . ILE A 1 192 ? 1.293 -10.431 0.279 1.00 97.81 192 ILE A O 1
ATOM 1528 N N . ILE A 1 193 ? 2.256 -8.596 1.156 1.00 98.44 193 ILE A N 1
ATOM 1529 C CA . ILE A 1 193 ? 2.157 -9.011 2.564 1.00 98.44 193 ILE A CA 1
ATOM 1530 C C . ILE A 1 193 ? 0.697 -9.180 2.990 1.00 98.44 193 ILE A C 1
ATOM 1532 O O . ILE A 1 193 ? 0.367 -10.125 3.693 1.00 98.44 193 ILE A O 1
ATOM 1536 N N . GLU A 1 194 ? -0.216 -8.339 2.520 1.00 97.88 194 GLU A N 1
ATOM 1537 C CA . GLU A 1 194 ? -1.638 -8.466 2.830 1.00 97.88 194 GLU A CA 1
ATOM 1538 C C . GLU A 1 194 ? -2.230 -9.819 2.407 1.00 97.88 194 GLU A C 1
ATOM 1540 O O . GLU A 1 194 ? -3.159 -10.322 3.049 1.00 97.88 194 GLU A O 1
ATOM 1545 N N . ARG A 1 195 ? -1.732 -10.389 1.308 1.00 97.00 195 ARG A N 1
ATOM 1546 C CA . ARG A 1 195 ? -2.266 -11.626 0.726 1.00 97.00 195 ARG A CA 1
ATOM 1547 C C . ARG A 1 195 ? -1.549 -12.872 1.210 1.00 97.00 195 ARG A C 1
ATOM 1549 O O . ARG A 1 195 ? -2.168 -13.929 1.312 1.00 97.00 195 ARG A O 1
ATOM 1556 N N . HIS A 1 196 ? -0.249 -12.764 1.455 1.00 97.69 196 HIS A N 1
ATOM 1557 C CA . HIS A 1 196 ? 0.610 -13.922 1.700 1.00 97.69 196 HIS A CA 1
ATOM 1558 C C . HIS A 1 196 ? 1.357 -13.865 3.030 1.00 97.69 196 HIS A C 1
ATOM 1560 O O . HIS A 1 196 ? 1.957 -14.868 3.419 1.00 97.69 196 HIS A O 1
ATOM 1566 N N . GLY A 1 197 ? 1.333 -12.707 3.689 1.00 97.31 197 GLY A N 1
ATOM 1567 C CA . GLY A 1 197 ? 1.982 -12.441 4.961 1.00 97.31 197 GLY A CA 1
ATOM 1568 C C . GLY A 1 197 ? 1.372 -13.190 6.124 1.00 97.31 197 GLY A C 1
ATOM 1569 O O . GLY A 1 197 ? 0.340 -13.858 6.026 1.00 97.31 197 GLY A O 1
ATOM 1570 N N . ASP A 1 198 ? 2.056 -13.069 7.249 1.00 96.50 198 ASP A N 1
ATOM 1571 C CA . ASP A 1 198 ? 1.671 -13.699 8.496 1.00 96.50 198 ASP A CA 1
ATOM 1572 C C . ASP A 1 198 ? 1.929 -12.759 9.684 1.00 96.50 198 ASP A C 1
ATOM 1574 O O . ASP A 1 198 ? 2.300 -11.592 9.541 1.00 96.50 198 ASP A O 1
ATOM 1578 N N . HIS A 1 199 ? 1.694 -13.264 10.892 1.00 96.69 199 HIS A N 1
ATOM 1579 C CA . HIS A 1 199 ? 1.826 -12.488 12.121 1.00 96.69 199 HIS A CA 1
ATOM 1580 C C . HIS A 1 199 ? 3.241 -11.928 12.369 1.00 96.69 199 HIS A C 1
ATOM 1582 O O . HIS A 1 199 ? 3.382 -10.977 13.136 1.00 96.69 199 HIS A O 1
ATOM 1588 N N . THR A 1 200 ? 4.284 -12.474 11.734 1.00 96.56 200 THR A N 1
ATOM 1589 C CA . THR A 1 200 ? 5.661 -11.967 11.852 1.00 96.56 200 THR A CA 1
ATOM 1590 C C . THR A 1 200 ? 5.864 -10.635 11.126 1.00 96.56 200 THR A C 1
ATOM 1592 O O . THR A 1 200 ? 6.793 -9.897 11.450 1.00 96.56 200 THR A O 1
ATOM 1595 N N . ASP A 1 201 ? 4.965 -10.270 10.206 1.00 98.12 201 ASP A N 1
ATOM 1596 C CA . ASP A 1 201 ? 5.042 -9.018 9.447 1.00 98.12 201 ASP A CA 1
ATOM 1597 C C . ASP A 1 201 ? 4.444 -7.813 10.209 1.00 98.12 201 ASP A C 1
ATOM 1599 O O . ASP A 1 201 ? 4.682 -6.660 9.840 1.00 98.12 201 ASP A O 1
ATOM 1603 N N . ILE A 1 202 ? 3.699 -8.055 11.298 1.00 97.75 202 ILE A N 1
ATOM 1604 C CA . ILE A 1 202 ? 2.915 -7.040 12.028 1.00 97.75 202 ILE A CA 1
ATOM 1605 C C . ILE A 1 202 ? 3.792 -5.909 12.568 1.00 97.75 202 ILE A C 1
ATOM 1607 O O . ILE A 1 202 ? 3.491 -4.738 12.342 1.00 97.75 202 ILE A O 1
ATOM 1611 N N . GLU A 1 203 ? 4.877 -6.233 13.277 1.00 96.75 203 GLU A N 1
ATOM 1612 C CA . GLU A 1 203 ? 5.741 -5.213 13.886 1.00 96.75 203 GLU A CA 1
ATOM 1613 C C . GLU A 1 203 ? 6.334 -4.289 12.819 1.00 96.75 203 GLU A C 1
ATOM 1615 O O . GLU A 1 203 ? 6.365 -3.066 12.976 1.00 96.75 203 GLU A O 1
ATOM 1620 N N . ARG A 1 204 ? 6.744 -4.866 11.688 1.00 97.19 204 ARG A N 1
ATOM 1621 C CA . ARG A 1 204 ? 7.330 -4.103 10.593 1.00 97.19 204 ARG A CA 1
ATOM 1622 C C . ARG A 1 204 ? 6.306 -3.222 9.886 1.00 97.19 204 ARG A C 1
ATOM 1624 O O . ARG A 1 204 ? 6.641 -2.092 9.550 1.00 97.19 204 ARG A O 1
ATOM 1631 N N . LEU A 1 205 ? 5.073 -3.696 9.702 1.00 98.50 205 LEU A N 1
ATOM 1632 C CA . LEU A 1 205 ? 3.972 -2.879 9.180 1.00 98.50 205 LEU A CA 1
ATOM 1633 C C . LEU A 1 205 ? 3.649 -1.708 10.117 1.00 98.50 205 LEU A C 1
ATOM 1635 O O . LEU A 1 205 ? 3.455 -0.589 9.653 1.00 98.50 205 LEU A O 1
ATOM 1639 N N . ILE A 1 206 ? 3.647 -1.936 11.432 1.00 97.62 206 ILE A N 1
ATOM 1640 C CA . ILE A 1 206 ? 3.421 -0.875 12.423 1.00 97.62 206 ILE A CA 1
ATOM 1641 C C . ILE A 1 206 ? 4.564 0.146 12.405 1.00 97.62 206 ILE A C 1
ATOM 1643 O O . ILE A 1 206 ? 4.309 1.345 12.488 1.00 97.62 206 ILE A O 1
ATOM 1647 N N . ASN A 1 207 ? 5.817 -0.296 12.289 1.00 96.56 207 ASN A N 1
ATOM 1648 C CA . ASN A 1 207 ? 6.955 0.620 12.181 1.00 96.56 207 ASN A CA 1
ATOM 1649 C C . ASN A 1 207 ? 6.905 1.417 10.873 1.00 96.56 207 ASN A C 1
ATOM 1651 O O . ASN A 1 207 ? 7.016 2.638 10.907 1.00 96.56 207 ASN A O 1
ATOM 1655 N N . LEU A 1 208 ? 6.587 0.766 9.751 1.00 97.38 208 LEU A N 1
ATOM 1656 C CA . LEU A 1 208 ? 6.357 1.454 8.483 1.00 97.38 208 LEU A CA 1
ATOM 1657 C C . LEU A 1 208 ? 5.233 2.497 8.587 1.00 97.38 208 LEU A C 1
ATOM 1659 O O . LEU A 1 208 ? 5.362 3.596 8.055 1.00 97.38 208 LEU A O 1
ATOM 1663 N N . ALA A 1 209 ? 4.137 2.181 9.279 1.00 97.50 209 ALA A N 1
ATOM 1664 C CA . ALA A 1 209 ? 3.038 3.119 9.481 1.00 97.50 209 ALA A CA 1
ATOM 1665 C C . ALA A 1 209 ? 3.466 4.374 10.262 1.00 97.50 209 ALA A C 1
ATOM 1667 O O . ALA A 1 209 ? 2.939 5.451 10.002 1.00 97.50 209 ALA A O 1
ATOM 1668 N N . LYS A 1 210 ? 4.421 4.260 11.195 1.00 96.12 210 LYS A N 1
ATOM 1669 C CA . LYS A 1 210 ? 4.972 5.410 11.938 1.00 96.12 210 LYS A CA 1
ATOM 1670 C C . LYS A 1 210 ? 5.881 6.285 11.074 1.00 96.12 210 LYS A C 1
ATOM 1672 O O . LYS A 1 210 ? 5.934 7.492 11.283 1.00 96.12 210 LYS A O 1
ATOM 1677 N N . ASP A 1 211 ? 6.563 5.681 10.104 1.00 94.94 211 ASP A N 1
ATOM 1678 C CA . ASP A 1 211 ? 7.521 6.363 9.225 1.00 94.94 211 ASP A CA 1
ATOM 1679 C C . ASP A 1 211 ? 6.880 6.907 7.934 1.00 94.94 211 ASP A C 1
ATOM 1681 O O . ASP A 1 211 ? 7.545 7.545 7.114 1.00 94.94 211 ASP A O 1
ATOM 1685 N N . THR A 1 212 ? 5.586 6.656 7.727 1.00 94.88 212 THR A N 1
ATOM 1686 C CA . THR A 1 212 ? 4.838 7.054 6.527 1.00 94.88 212 THR A CA 1
ATOM 1687 C C . THR A 1 212 ? 3.597 7.867 6.886 1.00 94.88 212 THR A C 1
ATOM 1689 O O . THR A 1 212 ? 3.237 8.027 8.048 1.00 94.88 212 THR A O 1
ATOM 1692 N N . TYR A 1 213 ? 2.939 8.426 5.874 1.00 93.69 213 TYR A N 1
ATOM 1693 C CA . TYR A 1 213 ? 1.737 9.240 6.033 1.00 93.69 213 TYR A CA 1
ATOM 1694 C C . TYR A 1 213 ? 0.710 8.911 4.946 1.00 93.69 213 TYR A C 1
ATOM 1696 O O . TYR A 1 213 ? 1.012 8.248 3.952 1.00 93.69 213 TYR A O 1
ATOM 1704 N N . GLY A 1 214 ? -0.523 9.381 5.135 1.00 94.00 214 GLY A N 1
ATOM 1705 C CA . GLY A 1 214 ? -1.584 9.262 4.138 1.00 94.00 214 GLY A CA 1
ATOM 1706 C C . GLY A 1 214 ? -1.981 7.813 3.847 1.00 94.00 214 GLY A C 1
ATOM 1707 O O . GLY A 1 214 ? -2.208 7.019 4.762 1.00 94.00 214 GLY A O 1
ATOM 1708 N N . TYR A 1 215 ? -2.101 7.482 2.561 1.00 94.94 215 TYR A N 1
ATOM 1709 C CA . TYR A 1 215 ? -2.605 6.186 2.103 1.00 94.94 215 TYR A CA 1
ATOM 1710 C C . TYR A 1 215 ? -1.735 5.008 2.563 1.00 94.94 215 TYR A C 1
ATOM 1712 O O . TYR A 1 215 ? -2.266 4.045 3.117 1.00 94.94 215 TYR A O 1
ATOM 1720 N N . THR A 1 216 ? -0.409 5.107 2.424 1.00 96.00 216 THR A N 1
ATOM 1721 C CA . THR A 1 216 ? 0.526 4.048 2.834 1.00 96.00 216 THR A CA 1
ATOM 1722 C C . THR A 1 216 ? 0.429 3.752 4.330 1.00 96.00 216 THR A C 1
ATOM 1724 O O . THR A 1 216 ? 0.335 2.587 4.717 1.00 96.00 216 THR A O 1
ATOM 1727 N N . GLN A 1 217 ? 0.357 4.794 5.172 1.00 97.56 217 GLN A N 1
ATOM 1728 C CA . GLN A 1 217 ? 0.167 4.644 6.620 1.00 97.56 217 GLN A CA 1
ATOM 1729 C C . GLN A 1 217 ? -1.137 3.901 6.934 1.00 97.56 217 GLN A C 1
ATOM 1731 O O . GLN A 1 217 ? -1.128 2.919 7.679 1.00 97.56 217 GLN A O 1
ATOM 1736 N N . ARG A 1 218 ? -2.255 4.333 6.331 1.00 97.75 218 ARG A N 1
ATOM 1737 C CA . ARG A 1 218 ? -3.559 3.673 6.494 1.00 97.75 218 ARG A CA 1
ATOM 1738 C C . ARG A 1 218 ? -3.487 2.202 6.109 1.00 97.75 218 ARG A C 1
ATOM 1740 O O . ARG A 1 218 ? -3.911 1.343 6.882 1.00 97.75 218 ARG A O 1
ATOM 1747 N N . LYS A 1 219 ? -2.937 1.910 4.933 1.00 98.06 219 LYS A N 1
ATOM 1748 C CA . LYS A 1 219 ? -2.844 0.549 4.411 1.00 98.06 219 LYS A CA 1
ATOM 1749 C C . LYS A 1 219 ? -2.005 -0.344 5.326 1.00 98.06 219 LYS A C 1
ATOM 1751 O O . LYS A 1 219 ? -2.440 -1.442 5.658 1.00 98.06 219 LYS A O 1
ATOM 1756 N N . ALA A 1 220 ? -0.855 0.141 5.795 1.00 98.44 220 ALA A N 1
ATOM 1757 C CA . ALA A 1 220 ? 0.013 -0.602 6.703 1.00 98.44 220 ALA A CA 1
ATOM 1758 C C . ALA A 1 220 ? -0.691 -0.959 8.028 1.00 98.44 220 ALA A C 1
ATOM 1760 O O . ALA A 1 220 ? -0.628 -2.112 8.456 1.00 98.44 220 ALA A O 1
ATOM 1761 N N . VAL A 1 221 ? -1.420 -0.016 8.640 1.00 98.44 221 VAL A N 1
ATOM 1762 C CA . VAL A 1 221 ? -2.198 -0.264 9.872 1.00 98.44 221 VAL A CA 1
ATOM 1763 C C . VAL A 1 221 ? -3.294 -1.306 9.647 1.00 98.44 221 VAL A C 1
ATOM 1765 O O . VAL A 1 221 ? -3.415 -2.252 10.427 1.00 98.44 221 VAL A O 1
ATOM 1768 N N . ILE A 1 222 ? -4.079 -1.162 8.575 1.00 98.06 222 ILE A N 1
ATOM 1769 C CA . ILE A 1 222 ? -5.174 -2.091 8.257 1.00 98.06 222 ILE A CA 1
ATOM 1770 C C . ILE A 1 222 ? -4.631 -3.506 8.049 1.00 98.06 222 ILE A C 1
ATOM 1772 O O . ILE A 1 222 ? -5.166 -4.466 8.607 1.00 98.06 222 ILE A O 1
ATOM 1776 N N . VAL A 1 223 ? -3.537 -3.643 7.297 1.00 98.25 223 VAL A N 1
ATOM 1777 C CA . VAL A 1 223 ? -2.923 -4.948 7.039 1.00 98.25 223 VAL A CA 1
ATOM 1778 C C . VAL A 1 223 ? -2.324 -5.545 8.314 1.00 98.25 223 VAL A C 1
ATOM 1780 O O .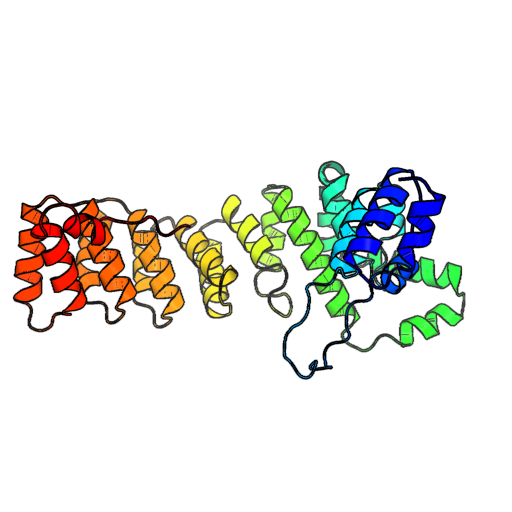 VAL A 1 223 ? -2.513 -6.734 8.560 1.00 98.25 223 VAL A O 1
ATOM 1783 N N . ALA A 1 224 ? -1.694 -4.742 9.178 1.00 98.44 224 ALA A N 1
ATOM 1784 C CA . ALA A 1 224 ? -1.183 -5.215 10.466 1.00 98.44 224 ALA A CA 1
ATOM 1785 C C . ALA A 1 224 ? -2.298 -5.803 11.350 1.00 98.44 224 ALA A C 1
ATOM 1787 O O . ALA A 1 224 ? -2.130 -6.867 11.947 1.00 98.44 224 ALA A O 1
ATOM 1788 N N . ILE A 1 225 ? -3.461 -5.145 11.396 1.00 97.94 225 ILE A N 1
ATOM 1789 C CA . ILE A 1 225 ? -4.638 -5.641 12.122 1.00 97.94 225 ILE A CA 1
ATOM 1790 C C . ILE A 1 225 ? -5.168 -6.920 11.466 1.00 97.94 225 ILE A C 1
ATOM 1792 O O . ILE A 1 225 ? -5.415 -7.906 12.159 1.00 97.94 225 ILE A O 1
ATOM 1796 N N . LYS A 1 226 ? -5.299 -6.943 10.136 1.00 96.69 226 LYS A N 1
ATOM 1797 C CA . LYS A 1 226 ? -5.801 -8.101 9.379 1.00 96.69 226 LYS A CA 1
ATOM 1798 C C . LYS A 1 226 ? -4.958 -9.360 9.595 1.00 96.69 226 LYS A C 1
ATOM 1800 O O . LYS A 1 226 ? -5.524 -10.435 9.762 1.00 96.69 226 LYS A O 1
ATOM 1805 N N . LEU A 1 227 ? -3.631 -9.226 9.609 1.00 97.00 227 LEU A N 1
ATOM 1806 C CA . LEU A 1 227 ? -2.700 -10.341 9.823 1.00 97.00 227 LEU A CA 1
ATOM 1807 C C . LEU A 1 227 ? -2.617 -10.789 11.287 1.00 97.00 227 LEU A C 1
ATOM 1809 O O . LEU A 1 227 ? -2.026 -11.829 11.589 1.00 97.00 227 LEU A O 1
ATOM 1813 N N . SER A 1 228 ? -3.198 -10.026 12.213 1.00 94.44 228 SER A N 1
ATOM 1814 C CA . SER A 1 228 ? -3.183 -10.385 13.622 1.00 94.44 228 SER A CA 1
ATOM 1815 C C . SER A 1 228 ? -4.146 -11.536 13.920 1.00 94.44 228 SER A C 1
ATOM 1817 O O . SER A 1 228 ? -5.335 -11.490 13.611 1.00 94.44 228 SER A O 1
ATOM 1819 N N . GLY A 1 229 ? -3.643 -12.561 14.612 1.00 90.31 229 GLY A N 1
ATOM 1820 C CA . GLY A 1 229 ? -4.491 -13.596 15.217 1.00 90.31 229 GLY A CA 1
ATOM 1821 C C . GLY A 1 229 ? -5.310 -13.087 16.414 1.00 90.31 229 GLY A C 1
ATOM 1822 O O . GLY A 1 229 ? -6.149 -13.812 16.936 1.00 90.31 229 GLY A O 1
ATOM 1823 N N . ASN A 1 230 ? -5.062 -11.851 16.864 1.00 94.44 230 ASN A N 1
ATOM 1824 C CA . ASN A 1 230 ? -5.782 -11.178 17.943 1.00 94.44 230 ASN A CA 1
ATOM 1825 C C . ASN A 1 230 ? -5.985 -9.695 17.586 1.00 94.44 230 ASN A C 1
ATOM 1827 O O . ASN A 1 230 ? -5.233 -8.821 18.026 1.00 94.44 230 ASN A O 1
ATOM 1831 N N . GLN A 1 231 ? -7.017 -9.435 16.780 1.00 95.94 231 GLN A N 1
ATOM 1832 C CA . GLN A 1 231 ? -7.363 -8.094 16.298 1.00 95.94 231 GLN A CA 1
ATOM 1833 C C . GLN A 1 231 ? -7.659 -7.121 17.434 1.00 95.94 231 GLN A C 1
ATOM 1835 O O . GLN A 1 231 ? -7.237 -5.969 17.369 1.00 95.94 231 GLN A O 1
ATOM 1840 N N . LEU A 1 232 ? -8.336 -7.584 18.493 1.00 97.12 232 LEU A N 1
ATOM 1841 C CA . LEU A 1 232 ? -8.658 -6.753 19.650 1.00 97.12 232 LEU A CA 1
ATOM 1842 C C . LEU A 1 232 ? -7.391 -6.161 20.266 1.00 97.12 232 LEU A C 1
ATOM 1844 O O . LEU A 1 232 ? -7.323 -4.951 20.468 1.00 97.12 232 LEU A O 1
ATOM 1848 N N . LYS A 1 233 ? -6.389 -7.003 20.539 1.00 96.38 233 LYS A N 1
ATOM 1849 C CA . LYS A 1 233 ? -5.144 -6.559 21.166 1.00 96.38 233 LYS A CA 1
ATOM 1850 C C . LYS A 1 233 ? -4.419 -5.531 20.299 1.00 96.38 233 LYS A C 1
ATOM 1852 O O . LYS A 1 233 ? -4.059 -4.473 20.798 1.00 96.38 233 LYS A O 1
ATOM 1857 N N . VAL A 1 234 ? -4.258 -5.807 19.002 1.00 97.06 234 VAL A N 1
ATOM 1858 C CA . VAL A 1 234 ? -3.559 -4.884 18.092 1.00 97.06 234 VAL A CA 1
ATOM 1859 C C . VAL A 1 234 ? -4.313 -3.560 17.958 1.00 97.06 234 VAL A C 1
ATOM 1861 O O . VAL A 1 234 ? -3.698 -2.502 18.044 1.00 97.06 234 VAL A O 1
ATOM 1864 N N . ILE A 1 235 ? -5.643 -3.585 17.819 1.00 98.00 235 ILE A N 1
ATOM 1865 C CA . ILE A 1 235 ? -6.450 -2.357 17.785 1.00 98.00 235 ILE A CA 1
ATOM 1866 C C . ILE A 1 235 ? -6.301 -1.575 19.093 1.00 98.00 235 ILE A C 1
ATOM 1868 O O . ILE A 1 235 ? -6.110 -0.366 19.046 1.00 98.00 235 ILE A O 1
ATOM 1872 N N . GLN A 1 236 ? -6.355 -2.231 20.255 1.00 97.38 236 GLN A N 1
ATOM 1873 C CA . GLN A 1 236 ? -6.169 -1.560 21.544 1.00 97.38 236 GLN A CA 1
ATOM 1874 C C . GLN A 1 236 ? -4.793 -0.896 21.644 1.00 97.38 236 GLN A C 1
ATOM 1876 O O . GLN A 1 236 ? -4.720 0.289 21.970 1.00 97.38 236 GLN A O 1
ATOM 1881 N N . ASP A 1 237 ? -3.728 -1.630 21.322 1.00 96.81 237 ASP A N 1
ATOM 1882 C CA . ASP A 1 237 ? -2.355 -1.127 21.379 1.00 96.81 237 ASP A CA 1
ATOM 1883 C C . ASP A 1 237 ? -2.170 0.102 20.470 1.00 96.81 237 ASP A C 1
ATOM 1885 O O . ASP A 1 237 ? -1.520 1.074 20.858 1.00 96.81 237 ASP A O 1
ATOM 1889 N N . LEU A 1 238 ? -2.779 0.089 19.278 1.00 97.56 238 LEU A N 1
ATOM 1890 C CA . LEU A 1 238 ? -2.692 1.193 18.322 1.00 97.56 238 LEU A CA 1
ATOM 1891 C C . LEU A 1 238 ? -3.580 2.384 18.702 1.00 97.56 238 LEU A C 1
ATOM 1893 O O . LEU A 1 238 ? -3.112 3.515 18.642 1.00 97.56 238 LEU A O 1
ATOM 1897 N N . VAL A 1 239 ? -4.824 2.161 19.138 1.00 97.38 239 VAL A N 1
ATOM 1898 C CA . VAL A 1 239 ? -5.761 3.239 19.511 1.00 97.38 239 VAL A CA 1
ATOM 1899 C C . VAL A 1 239 ? -5.288 4.011 20.745 1.00 97.38 239 VAL A C 1
ATOM 1901 O O . VAL A 1 239 ? -5.467 5.227 20.811 1.00 97.38 239 VAL A O 1
ATOM 1904 N N . TYR A 1 240 ? -4.676 3.329 21.717 1.00 95.75 240 TYR A N 1
ATOM 1905 C CA . TYR A 1 240 ? -4.071 3.970 22.892 1.00 95.75 240 TYR A CA 1
ATOM 1906 C C . TYR A 1 240 ? -2.634 4.457 22.645 1.00 95.75 240 TYR A C 1
ATOM 1908 O O . TYR A 1 240 ? -1.975 4.941 23.569 1.00 95.75 240 TYR A O 1
ATOM 1916 N N . GLY A 1 241 ? -2.139 4.332 21.412 1.00 93.69 241 GLY A N 1
ATOM 1917 C CA . GLY A 1 241 ? -0.837 4.829 20.998 1.00 93.69 241 GLY A CA 1
ATOM 1918 C C . GLY A 1 241 ? -0.748 6.359 21.003 1.00 93.69 241 GLY A C 1
ATOM 1919 O O . GLY A 1 241 ? -1.739 7.076 21.120 1.00 93.69 241 GLY A O 1
ATOM 1920 N N . LYS A 1 242 ? 0.483 6.868 20.866 1.00 91.56 242 LYS A N 1
ATOM 1921 C CA . LYS A 1 242 ? 0.767 8.316 20.836 1.00 91.56 242 LYS A CA 1
ATOM 1922 C C . LYS A 1 242 ? 0.502 8.968 19.477 1.00 91.56 242 LYS A C 1
ATOM 1924 O O . LYS A 1 242 ? 0.355 10.186 19.411 1.00 91.56 242 LYS A O 1
ATOM 1929 N N . ASP A 1 243 ? 0.520 8.188 18.399 1.00 94.94 243 ASP A N 1
ATOM 1930 C CA . ASP A 1 243 ? 0.335 8.711 17.049 1.00 94.94 243 ASP A CA 1
ATOM 1931 C C . ASP A 1 243 ? -1.157 8.852 16.750 1.00 94.94 243 ASP A C 1
ATOM 1933 O O . ASP A 1 243 ? -1.858 7.865 16.540 1.00 94.94 243 ASP A O 1
ATOM 1937 N N . LYS A 1 244 ? -1.629 10.100 16.716 1.00 94.44 244 LYS A N 1
ATOM 1938 C CA . LYS A 1 244 ? -3.038 10.431 16.495 1.00 94.44 244 LYS A CA 1
ATOM 1939 C C . LYS A 1 244 ? -3.601 9.817 15.208 1.00 94.44 244 LYS A C 1
ATOM 1941 O O . LYS A 1 244 ? -4.733 9.341 15.227 1.00 94.44 244 LYS A O 1
ATOM 1946 N N . ASN A 1 245 ? -2.853 9.832 14.102 1.00 95.62 245 ASN A N 1
ATOM 1947 C CA . ASN A 1 245 ? -3.359 9.333 12.822 1.00 95.62 245 ASN A CA 1
ATOM 1948 C C . ASN A 1 245 ? -3.504 7.811 12.863 1.00 95.62 245 ASN A C 1
ATOM 1950 O O . ASN A 1 245 ? -4.541 7.283 12.467 1.00 95.62 245 ASN A O 1
ATOM 1954 N N . ILE A 1 246 ? -2.501 7.112 13.400 1.00 97.44 246 ILE A N 1
ATOM 1955 C CA . ILE A 1 246 ? -2.559 5.659 13.598 1.00 97.44 246 ILE A CA 1
ATOM 1956 C C . ILE A 1 246 ? -3.709 5.291 14.542 1.00 97.44 246 ILE A C 1
ATOM 1958 O O . ILE A 1 246 ? -4.459 4.361 14.240 1.00 97.44 246 ILE A O 1
ATOM 1962 N N . SER A 1 247 ? -3.895 6.035 15.638 1.00 97.25 247 SER A N 1
ATOM 1963 C CA . SER A 1 247 ? -4.999 5.814 16.575 1.00 97.25 247 SER A CA 1
ATOM 1964 C C . SER A 1 247 ? -6.366 5.992 15.910 1.00 97.25 247 SER A C 1
ATOM 1966 O O . SER A 1 247 ? -7.265 5.184 16.140 1.00 97.25 247 SER A O 1
ATOM 1968 N N . GLU A 1 248 ? -6.531 7.014 15.062 1.00 96.12 248 GLU A N 1
ATOM 1969 C CA . GLU A 1 248 ? -7.754 7.229 14.279 1.00 96.12 248 GLU A CA 1
ATOM 1970 C C . GLU A 1 248 ? -8.009 6.068 13.302 1.00 96.12 248 GLU A C 1
ATOM 1972 O O . GLU A 1 248 ? -9.098 5.494 13.317 1.00 96.12 248 GLU A O 1
ATOM 1977 N N . ILE A 1 249 ? -7.003 5.651 12.522 1.00 97.19 249 ILE A N 1
ATOM 1978 C CA . ILE A 1 249 ? -7.128 4.531 11.570 1.00 97.19 249 ILE A CA 1
ATOM 1979 C C . ILE A 1 249 ? -7.474 3.223 12.296 1.00 97.19 249 ILE A C 1
ATOM 1981 O O . ILE A 1 249 ? -8.337 2.470 11.846 1.00 97.19 249 ILE A O 1
ATOM 1985 N N . ALA A 1 250 ? -6.823 2.938 13.426 1.00 97.56 250 ALA A N 1
ATOM 1986 C CA . ALA A 1 250 ? -7.097 1.742 14.215 1.00 97.56 250 ALA A CA 1
ATOM 1987 C C . ALA A 1 250 ? -8.507 1.774 14.828 1.00 97.56 250 ALA A C 1
ATOM 1989 O O . ALA A 1 250 ? -9.193 0.750 14.842 1.00 97.56 250 ALA A O 1
ATOM 1990 N N . ALA A 1 251 ? -8.974 2.946 15.273 1.00 97.19 251 ALA A N 1
ATOM 1991 C CA . ALA A 1 251 ? -10.324 3.106 15.802 1.00 97.19 251 ALA A CA 1
ATOM 1992 C C . ALA A 1 251 ? -11.385 2.816 14.732 1.00 97.19 251 ALA A C 1
ATOM 1994 O O . ALA A 1 251 ? -12.402 2.188 15.030 1.00 97.19 251 ALA A O 1
ATOM 1995 N N . GLU A 1 252 ? -11.138 3.193 13.474 1.00 95.62 252 GLU A N 1
ATOM 1996 C CA . GLU A 1 252 ? -12.023 2.843 12.359 1.00 95.62 252 GLU A CA 1
ATOM 1997 C C . GLU A 1 252 ? -12.194 1.337 12.199 1.00 95.62 252 GLU A C 1
ATOM 1999 O O . GLU A 1 252 ? -13.279 0.904 11.831 1.00 95.62 252 GLU A O 1
ATOM 2004 N N . GLN A 1 253 ? -11.197 0.522 12.546 1.00 96.75 253 GLN A N 1
ATOM 2005 C CA . GLN A 1 253 ? -11.281 -0.936 12.414 1.00 96.75 253 GLN A CA 1
ATOM 2006 C C . GLN A 1 253 ? -12.086 -1.612 13.534 1.00 96.75 253 GLN A C 1
ATOM 2008 O O . GLN A 1 253 ? -12.396 -2.798 13.432 1.00 96.75 253 GLN A O 1
ATOM 2013 N N . ILE A 1 254 ? -12.504 -0.882 14.577 1.00 96.56 254 ILE A N 1
ATOM 2014 C CA . ILE A 1 254 ? -13.288 -1.434 15.700 1.00 96.56 254 ILE A CA 1
ATOM 2015 C C . ILE A 1 254 ? -14.579 -2.109 15.216 1.00 96.56 254 ILE A C 1
ATOM 2017 O O . ILE A 1 254 ? -15.033 -3.080 15.819 1.00 96.56 254 ILE A O 1
ATOM 2021 N N . HIS A 1 255 ? -15.173 -1.643 14.113 1.00 93.12 255 HIS A N 1
ATOM 2022 C CA . HIS A 1 255 ? -16.397 -2.237 13.574 1.00 93.12 255 HIS A CA 1
ATOM 2023 C C . HIS A 1 255 ? -16.229 -3.690 13.095 1.00 93.12 255 HIS A C 1
ATOM 2025 O O . HIS A 1 255 ? -17.233 -4.400 13.028 1.00 93.12 255 HIS A O 1
ATOM 2031 N N . LEU A 1 256 ? -14.998 -4.119 12.795 1.00 92.06 256 LEU A N 1
ATOM 2032 C CA . LEU A 1 256 ? -14.666 -5.477 12.353 1.00 92.06 256 LEU A CA 1
ATOM 2033 C C . LEU A 1 256 ? -14.580 -6.478 13.512 1.00 92.06 256 LEU A C 1
ATOM 2035 O O . LEU A 1 256 ? -14.649 -7.683 13.284 1.00 92.06 256 LEU A O 1
ATOM 2039 N N . LEU A 1 257 ? -14.461 -5.994 14.752 1.00 95.94 257 LEU A N 1
ATOM 2040 C CA . LEU A 1 257 ? -14.406 -6.845 15.937 1.00 95.94 257 LEU A CA 1
ATOM 2041 C C . LEU A 1 257 ? -15.738 -7.563 16.187 1.00 95.94 257 LEU A C 1
ATOM 2043 O O . LEU A 1 257 ? -16.814 -7.082 15.805 1.00 95.94 257 LEU A O 1
ATOM 2047 N N . SER A 1 258 ? -15.661 -8.693 16.898 1.00 95.69 258 SER A N 1
ATOM 2048 C CA . SER A 1 258 ? -16.828 -9.397 17.435 1.00 95.69 258 SER A CA 1
ATOM 2049 C C . SER A 1 258 ? -17.671 -8.447 18.295 1.00 95.69 258 SER A C 1
ATOM 2051 O O . SER A 1 258 ? -17.151 -7.496 18.876 1.00 95.69 258 SER A O 1
ATOM 2053 N N . ARG A 1 259 ? -18.982 -8.684 18.420 1.00 95.44 259 ARG A N 1
ATOM 2054 C CA . ARG A 1 259 ? -19.832 -7.828 19.270 1.00 95.44 259 ARG A CA 1
ATOM 2055 C C . ARG A 1 259 ? -19.355 -7.815 20.731 1.00 95.44 259 ARG A C 1
ATOM 2057 O O . ARG A 1 259 ? -19.444 -6.771 21.376 1.00 95.44 259 ARG A O 1
ATOM 2064 N N . GLU A 1 260 ? -18.859 -8.952 21.217 1.00 96.31 260 GLU A N 1
ATOM 2065 C CA . GLU A 1 260 ? -18.358 -9.138 22.583 1.00 96.31 260 GLU A CA 1
ATOM 2066 C C . GLU A 1 260 ? -17.138 -8.258 22.872 1.00 96.31 260 GLU A C 1
ATOM 2068 O O . GLU A 1 260 ? -17.066 -7.667 23.943 1.00 96.31 260 GLU A O 1
ATOM 2073 N N . ASP A 1 261 ? -16.246 -8.079 21.896 1.00 97.00 261 ASP A N 1
ATOM 2074 C CA . ASP A 1 261 ? -15.054 -7.233 22.034 1.00 97.00 261 ASP A CA 1
ATOM 2075 C C . ASP A 1 261 ? -15.329 -5.764 21.682 1.00 97.00 261 ASP A C 1
ATOM 2077 O O . ASP A 1 261 ? -14.815 -4.829 22.306 1.00 97.00 261 ASP A O 1
ATOM 2081 N N . ARG A 1 262 ? -16.173 -5.552 20.669 1.00 96.75 262 ARG A N 1
ATOM 2082 C CA . ARG A 1 262 ? -16.467 -4.245 20.083 1.00 96.75 262 ARG A CA 1
ATOM 2083 C C . ARG A 1 262 ? -17.188 -3.320 21.049 1.00 96.75 262 ARG A C 1
ATOM 2085 O O . ARG A 1 262 ? -16.803 -2.160 21.167 1.00 96.75 262 ARG A O 1
ATOM 2092 N N . ILE A 1 263 ? -18.232 -3.803 21.726 1.00 97.50 263 ILE A N 1
ATOM 2093 C CA . ILE A 1 263 ? -19.060 -2.960 22.602 1.00 97.50 263 ILE A CA 1
ATOM 2094 C C . ILE A 1 263 ? -18.269 -2.454 23.819 1.00 97.50 263 ILE A C 1
ATOM 2096 O O . ILE A 1 263 ? -18.276 -1.238 24.042 1.00 97.50 263 ILE A O 1
ATOM 2100 N N . PRO A 1 264 ? -17.541 -3.302 24.578 1.00 97.81 264 PRO A N 1
ATOM 2101 C CA . PRO A 1 264 ? -16.725 -2.832 25.696 1.00 97.81 264 PRO A CA 1
ATOM 2102 C C . PRO A 1 264 ? -15.645 -1.838 25.264 1.00 97.81 264 PRO A C 1
ATOM 2104 O O . PRO A 1 264 ? -15.488 -0.790 25.896 1.00 97.81 264 PRO A O 1
ATOM 2107 N N . LEU A 1 265 ? -14.935 -2.119 24.164 1.00 98.06 265 LEU A N 1
ATOM 2108 C CA . LEU A 1 265 ? -13.899 -1.221 23.657 1.00 98.06 265 LEU A CA 1
ATOM 2109 C C . LEU A 1 265 ? -14.483 0.128 23.215 1.00 98.06 265 LEU A C 1
ATOM 2111 O O . LEU A 1 265 ? -13.989 1.174 23.635 1.00 98.06 265 LEU A O 1
ATOM 2115 N N . ALA A 1 266 ? -15.560 0.116 22.425 1.00 97.81 266 ALA A N 1
ATOM 2116 C CA . ALA A 1 266 ? -16.234 1.330 21.973 1.00 97.81 266 ALA A CA 1
ATOM 2117 C C . ALA A 1 266 ? -16.753 2.166 23.155 1.00 97.81 266 ALA A C 1
ATOM 2119 O O . ALA A 1 266 ? -16.552 3.376 23.185 1.00 97.81 266 ALA A O 1
ATOM 2120 N N . THR A 1 267 ? -17.338 1.524 24.170 1.00 97.50 267 THR A N 1
ATOM 2121 C CA . THR A 1 267 ? -17.817 2.202 25.388 1.00 97.50 267 THR A CA 1
ATOM 2122 C C . THR A 1 267 ? -16.677 2.896 26.126 1.00 97.50 267 THR A C 1
ATOM 2124 O O . THR A 1 267 ? -16.791 4.062 26.501 1.00 97.50 267 THR A O 1
ATOM 2127 N N . LYS A 1 268 ? -15.536 2.216 26.286 1.00 97.06 268 LYS A N 1
ATOM 2128 C CA . LYS A 1 268 ? -14.352 2.801 26.926 1.00 97.06 268 LYS A CA 1
ATOM 2129 C C . LYS A 1 268 ? -13.826 4.011 26.146 1.00 97.06 268 LYS A C 1
ATOM 2131 O O . LYS A 1 268 ? -13.457 5.020 26.743 1.00 97.06 268 LYS A O 1
ATOM 2136 N N . LEU A 1 269 ? -13.821 3.930 24.818 1.00 97.56 269 LEU A N 1
ATOM 2137 C CA . LEU A 1 269 ? -13.304 4.977 23.933 1.00 97.56 269 LEU A CA 1
ATOM 2138 C C . LEU A 1 269 ? -14.211 6.206 23.795 1.00 97.56 269 LEU A C 1
ATOM 2140 O O . LEU A 1 269 ? -13.770 7.205 23.226 1.00 97.56 269 LEU A O 1
ATOM 2144 N N . LEU A 1 270 ? -15.413 6.202 24.384 1.00 97.44 270 LEU A N 1
ATOM 2145 C CA . LEU A 1 270 ? -16.212 7.424 24.540 1.00 97.44 270 LEU A CA 1
ATOM 2146 C C . LEU A 1 270 ? -15.465 8.505 25.336 1.00 97.44 270 LEU A C 1
ATOM 2148 O O . LEU A 1 270 ? -15.712 9.687 25.127 1.00 97.44 270 LEU A O 1
ATOM 2152 N N . HIS A 1 271 ? -14.509 8.115 26.184 1.00 96.00 271 HIS A N 1
ATOM 2153 C CA . HIS A 1 271 ? -13.655 9.025 26.952 1.00 96.00 271 HIS A CA 1
ATOM 2154 C C . HIS A 1 271 ? -12.289 9.282 26.293 1.00 96.00 271 HIS A C 1
ATOM 2156 O O . HIS A 1 271 ? -11.389 9.807 26.943 1.00 96.00 271 HIS A O 1
ATOM 2162 N N . SER A 1 272 ? -12.090 8.897 25.026 1.00 95.19 272 SER A N 1
ATOM 2163 C CA . SER A 1 272 ? -10.852 9.218 24.303 1.00 95.19 272 SER A CA 1
ATOM 2164 C C . SER A 1 272 ? -10.638 10.731 24.260 1.00 95.19 272 SER A C 1
ATOM 2166 O O . SER A 1 272 ? -11.596 11.473 24.072 1.00 95.19 272 SER A O 1
ATOM 2168 N N . GLU A 1 273 ? -9.398 11.210 24.350 1.00 92.62 273 GLU A N 1
ATOM 2169 C CA . GLU A 1 273 ? -9.088 12.637 24.174 1.00 92.62 273 GLU A CA 1
ATOM 2170 C C . GLU A 1 273 ? -9.319 13.109 22.725 1.00 92.62 273 GLU A C 1
ATOM 2172 O O . GLU A 1 273 ? -9.563 14.294 22.478 1.00 92.62 273 GLU A O 1
ATOM 2177 N N . HIS A 1 274 ? -9.354 12.180 21.765 1.00 93.31 274 HIS A N 1
ATOM 2178 C CA . HIS A 1 274 ? -9.564 12.458 20.346 1.00 93.31 274 HIS A CA 1
ATOM 2179 C C . HIS A 1 274 ? -11.055 12.489 19.988 1.00 93.31 274 HIS A C 1
ATOM 2181 O O . HIS A 1 274 ? -11.766 11.486 20.059 1.00 93.31 274 HIS A O 1
ATOM 2187 N N . ASP A 1 275 ? -11.531 13.654 19.555 1.00 93.56 275 ASP A N 1
ATOM 2188 C CA . ASP A 1 275 ? -12.927 13.916 19.198 1.00 93.56 275 ASP A CA 1
ATOM 2189 C C . ASP A 1 275 ? -13.473 12.996 18.103 1.00 93.56 275 ASP A C 1
ATOM 2191 O O . ASP A 1 275 ? -14.578 12.471 18.252 1.00 93.56 275 ASP A O 1
ATOM 2195 N N . LYS A 1 276 ? -12.692 12.751 17.048 1.00 92.88 276 LYS A N 1
ATOM 2196 C CA . LYS A 1 276 ? -13.052 11.827 15.969 1.00 92.88 276 LYS A CA 1
ATOM 2197 C C . LYS A 1 276 ? -13.259 10.405 16.475 1.00 92.88 276 LYS A C 1
ATOM 2199 O O . LYS A 1 276 ? -14.258 9.790 16.119 1.00 92.88 276 LYS A O 1
ATOM 2204 N N . ILE A 1 277 ? -12.368 9.909 17.339 1.00 95.88 277 ILE A N 1
ATOM 2205 C CA . ILE A 1 277 ? -12.496 8.568 17.927 1.00 95.88 277 ILE A CA 1
ATOM 2206 C C . ILE A 1 277 ? -13.780 8.493 18.748 1.00 95.88 277 ILE A C 1
ATOM 2208 O O . ILE A 1 277 ? -14.575 7.582 18.533 1.00 95.88 277 ILE A O 1
ATOM 2212 N N . ARG A 1 278 ? -14.030 9.480 19.621 1.00 95.81 278 ARG A N 1
ATOM 2213 C CA . ARG A 1 278 ? -15.255 9.540 20.435 1.00 95.81 278 ARG A CA 1
ATOM 2214 C C . ARG A 1 278 ? -16.528 9.472 19.590 1.00 95.81 278 ARG A C 1
ATOM 2216 O O . ARG A 1 278 ? -17.434 8.704 19.902 1.00 95.81 278 ARG A O 1
ATOM 2223 N N . LEU A 1 279 ? -16.605 10.274 18.526 1.00 94.56 279 LEU A N 1
ATOM 2224 C CA . LEU A 1 279 ? -17.781 10.309 17.654 1.00 94.56 279 LEU A CA 1
ATOM 2225 C C . LEU A 1 279 ? -17.936 9.017 16.849 1.00 94.56 279 LEU A C 1
ATOM 2227 O O . LEU A 1 279 ? -19.045 8.497 16.743 1.00 94.56 279 LEU A O 1
ATOM 2231 N N . LEU A 1 280 ? -16.836 8.464 16.344 1.00 94.38 280 LEU A N 1
ATOM 2232 C CA . LEU A 1 280 ? -16.830 7.186 15.643 1.00 94.38 280 LEU A CA 1
ATOM 2233 C C . LEU A 1 280 ? -17.352 6.051 16.537 1.00 94.38 280 LEU A C 1
ATOM 2235 O O . LEU A 1 280 ? -18.224 5.286 16.125 1.00 94.38 280 LEU A O 1
ATOM 2239 N N . VAL A 1 281 ? -16.870 5.938 17.778 1.00 96.19 281 VAL A N 1
ATOM 2240 C CA . VAL A 1 281 ? -17.330 4.865 18.670 1.00 96.19 281 VAL A CA 1
ATOM 2241 C C . VAL A 1 281 ? -18.767 5.083 19.151 1.00 96.19 281 VAL A C 1
ATOM 2243 O O . VAL A 1 281 ? -19.508 4.111 19.282 1.00 96.19 281 VAL A O 1
ATOM 2246 N N . ALA A 1 282 ? -19.217 6.333 19.311 1.00 95.69 282 ALA A N 1
ATOM 2247 C CA . ALA A 1 282 ? -20.622 6.641 19.580 1.00 95.69 282 ALA A CA 1
ATOM 2248 C C . ALA A 1 282 ? -21.537 6.201 18.422 1.00 95.69 282 ALA A C 1
ATOM 2250 O O . ALA A 1 282 ? -22.619 5.659 18.663 1.00 95.69 282 ALA A O 1
ATOM 2251 N N . GLN A 1 283 ? -21.090 6.358 17.170 1.00 92.56 283 GLN A N 1
ATOM 2252 C CA . GLN A 1 283 ? -21.796 5.845 15.991 1.00 92.56 283 GLN A CA 1
ATOM 2253 C C . GLN A 1 283 ? -21.856 4.313 15.978 1.00 92.56 283 GLN A C 1
ATOM 2255 O O . GLN A 1 283 ? -22.926 3.751 15.739 1.00 92.56 283 GLN A O 1
ATOM 2260 N N . ILE A 1 284 ? -20.742 3.632 16.273 1.00 93.88 284 ILE A N 1
ATOM 2261 C CA . ILE A 1 284 ? -20.692 2.162 16.362 1.00 93.88 284 ILE A CA 1
ATOM 2262 C C . ILE A 1 284 ? -21.699 1.655 17.401 1.00 93.88 284 ILE A C 1
ATOM 2264 O O . ILE A 1 284 ? -22.502 0.771 17.101 1.00 93.88 284 ILE A O 1
ATOM 2268 N N . LEU A 1 285 ? -21.706 2.247 18.600 1.00 95.75 285 LEU A N 1
ATOM 2269 C CA . LEU A 1 285 ? -22.655 1.890 19.656 1.00 95.75 285 LEU A CA 1
ATOM 2270 C C . LEU A 1 285 ? -24.101 2.146 19.217 1.00 95.75 285 LEU A C 1
ATOM 2272 O O . LEU A 1 285 ? -24.953 1.283 19.405 1.00 95.75 285 LEU A O 1
ATOM 2276 N N . SER A 1 286 ? -24.370 3.290 18.584 1.00 93.62 286 SER A N 1
ATOM 2277 C CA . SER A 1 286 ? -25.715 3.669 18.121 1.00 93.62 286 SER A CA 1
ATOM 2278 C C . SER A 1 286 ? -26.277 2.720 17.059 1.00 93.62 286 SER A C 1
ATOM 2280 O O . SER A 1 286 ? -27.487 2.510 16.993 1.00 93.62 286 SER A O 1
ATOM 2282 N N . ARG A 1 287 ? -25.404 2.121 16.241 1.00 90.94 287 ARG A N 1
ATOM 2283 C CA . ARG A 1 287 ? -25.766 1.088 15.261 1.00 90.94 287 ARG A CA 1
ATOM 2284 C C . ARG A 1 287 ? -26.057 -0.263 15.921 1.00 90.94 287 ARG A C 1
ATOM 2286 O O . ARG A 1 287 ? -26.956 -0.975 15.485 1.00 90.94 287 ARG A O 1
ATOM 2293 N N . ASP A 1 288 ? -25.279 -0.628 16.936 1.00 92.12 288 ASP A N 1
ATOM 2294 C CA . ASP A 1 288 ? -25.233 -2.001 17.456 1.00 92.12 288 ASP A CA 1
ATOM 2295 C C . ASP A 1 288 ? -26.094 -2.246 18.701 1.00 92.12 288 ASP A C 1
ATOM 2297 O O . ASP A 1 288 ? -26.309 -3.400 19.098 1.00 92.12 288 ASP A O 1
ATOM 2301 N N . LEU A 1 289 ? -26.544 -1.180 19.358 1.00 95.31 289 LEU A N 1
ATOM 2302 C CA . LEU A 1 289 ? -27.277 -1.246 20.613 1.00 95.31 289 LEU A CA 1
ATOM 2303 C C . LEU A 1 289 ? -28.716 -0.766 20.459 1.00 95.31 289 LEU A C 1
ATOM 2305 O O . LEU A 1 289 ? -29.033 0.143 19.694 1.00 95.31 289 LEU A O 1
ATOM 2309 N N . GLY A 1 290 ? -29.603 -1.390 21.232 1.00 94.38 290 GLY A N 1
ATOM 2310 C CA . GLY A 1 290 ? -30.987 -0.951 21.337 1.00 94.38 290 GLY A CA 1
ATOM 2311 C C . GLY A 1 290 ? -31.115 0.340 22.146 1.00 94.38 290 GLY A C 1
ATOM 2312 O O . GLY A 1 290 ? -30.235 0.696 22.931 1.00 94.38 290 GLY A O 1
ATOM 2313 N N . ARG A 1 291 ? -32.268 1.003 22.010 1.00 94.94 291 ARG A N 1
ATOM 2314 C CA . ARG A 1 291 ? -32.590 2.263 22.698 1.00 94.94 291 ARG A CA 1
ATOM 2315 C C . ARG A 1 291 ? -32.266 2.230 24.199 1.00 94.94 291 ARG A C 1
ATOM 2317 O O . ARG A 1 291 ? -31.498 3.061 24.659 1.00 94.94 291 ARG A O 1
ATOM 2324 N N . ASN A 1 292 ? -32.770 1.234 24.930 1.00 97.25 292 ASN A N 1
ATOM 2325 C CA . ASN A 1 292 ? -32.580 1.134 26.385 1.00 97.25 292 ASN A CA 1
ATOM 2326 C C . ASN A 1 292 ? -31.097 0.995 26.781 1.00 97.25 292 ASN A C 1
ATOM 2328 O O . ASN A 1 292 ? -30.666 1.517 27.806 1.00 97.25 292 ASN A O 1
ATOM 2332 N N . GLN A 1 293 ? -30.304 0.292 25.965 1.00 97.50 293 GLN A N 1
ATOM 2333 C CA . GLN A 1 293 ? -28.869 0.122 26.208 1.00 97.50 293 GLN A CA 1
ATOM 2334 C C . GLN A 1 293 ? -28.120 1.439 25.974 1.00 97.50 293 GLN A C 1
ATOM 2336 O O . GLN A 1 293 ? -27.256 1.801 26.764 1.00 97.50 293 GLN A O 1
ATOM 2341 N N . LEU A 1 294 ? -28.484 2.179 24.925 1.00 97.06 294 LEU A N 1
ATOM 2342 C CA . LEU A 1 294 ? -27.920 3.498 24.638 1.00 97.06 294 LEU A CA 1
ATOM 2343 C C . LEU A 1 294 ? -28.308 4.543 25.687 1.00 97.06 294 LEU A C 1
ATOM 2345 O O . LEU A 1 294 ? -27.450 5.320 26.086 1.00 97.06 294 LEU A O 1
ATOM 2349 N N . GLU A 1 295 ? -29.554 4.540 26.170 1.00 97.75 295 GLU A N 1
ATOM 2350 C CA . GLU A 1 295 ? -29.991 5.397 27.285 1.00 97.75 295 GLU A CA 1
ATOM 2351 C C . GLU A 1 295 ? -29.180 5.093 28.554 1.00 97.75 295 GLU A C 1
ATOM 2353 O O . GLU A 1 295 ? -28.710 6.010 29.221 1.00 97.75 295 GLU A O 1
ATOM 2358 N N . THR A 1 296 ? -28.924 3.811 28.836 1.00 97.69 296 THR A N 1
ATOM 2359 C CA . THR A 1 296 ? -28.070 3.394 29.962 1.00 97.69 296 THR A CA 1
ATOM 2360 C C . THR A 1 296 ? -26.638 3.919 29.814 1.00 97.69 296 THR A C 1
ATOM 2362 O O . THR A 1 296 ? -26.086 4.472 30.764 1.00 97.69 296 THR A O 1
ATOM 2365 N N . ILE A 1 297 ? -26.042 3.787 28.622 1.00 97.19 297 ILE A N 1
ATOM 2366 C CA . ILE A 1 297 ? -24.695 4.305 28.335 1.00 97.19 297 ILE A CA 1
ATOM 2367 C C . ILE A 1 297 ? -24.660 5.829 28.461 1.00 97.19 297 ILE A C 1
ATOM 2369 O O . ILE A 1 297 ? -23.749 6.353 29.090 1.00 97.19 297 ILE A O 1
ATOM 2373 N N . LEU A 1 298 ? -25.639 6.540 27.894 1.00 97.44 298 LEU A N 1
ATOM 2374 C CA . LEU A 1 298 ? -25.704 8.000 27.949 1.00 97.44 298 LEU A CA 1
ATOM 2375 C C . LEU A 1 298 ? -25.814 8.502 29.393 1.00 97.44 298 LEU A C 1
ATOM 2377 O O . LEU A 1 298 ? -25.049 9.382 29.781 1.00 97.44 298 LEU A O 1
ATOM 2381 N N . ASN A 1 299 ? -26.711 7.918 30.192 1.00 96.88 299 ASN A N 1
ATOM 2382 C CA . ASN A 1 299 ? -26.889 8.298 31.593 1.00 96.88 299 ASN A CA 1
ATOM 2383 C C . ASN A 1 299 ? -25.606 8.054 32.394 1.00 96.88 299 ASN A C 1
ATOM 2385 O O . ASN A 1 299 ? -25.090 8.979 33.016 1.00 96.88 299 ASN A O 1
ATOM 2389 N N . SER A 1 300 ? -25.019 6.856 32.286 1.00 95.88 300 SER A N 1
ATOM 2390 C CA . SER A 1 300 ? -23.755 6.538 32.962 1.00 95.88 300 SER A CA 1
ATOM 2391 C C . SER A 1 300 ? -22.600 7.440 32.511 1.00 95.88 300 SER A C 1
ATOM 2393 O O . SER A 1 300 ? -21.734 7.774 33.316 1.00 95.88 300 SER A O 1
ATOM 2395 N N . TYR A 1 301 ? -22.572 7.836 31.237 1.00 96.12 301 TYR A N 1
ATOM 2396 C CA . TYR A 1 301 ? -21.546 8.717 30.689 1.00 96.12 301 TYR A CA 1
ATOM 2397 C C . TYR A 1 301 ? -21.683 10.155 31.213 1.00 96.12 301 TYR A C 1
ATOM 2399 O O . TYR A 1 301 ? -20.677 10.765 31.562 1.00 96.12 301 TYR A O 1
ATOM 2407 N N . ILE A 1 302 ? -22.905 10.689 31.331 1.00 95.69 302 ILE A N 1
ATOM 2408 C CA . ILE A 1 302 ? -23.166 12.029 31.894 1.00 95.69 302 ILE A CA 1
ATOM 2409 C C . ILE A 1 302 ? -22.899 12.070 33.406 1.00 95.69 302 ILE A C 1
ATOM 2411 O O . ILE A 1 302 ? -22.440 13.089 33.916 1.00 95.69 302 ILE A O 1
ATOM 2415 N N . GLU A 1 303 ? -23.164 10.973 34.117 1.00 95.69 303 GLU A N 1
ATOM 2416 C CA . GLU A 1 303 ? -22.904 10.839 35.559 1.00 95.69 303 GLU A CA 1
ATOM 2417 C C . GLU A 1 303 ? -21.412 10.693 35.904 1.00 95.69 303 GLU A C 1
ATOM 2419 O O . GLU A 1 303 ? -21.031 10.772 37.075 1.00 95.69 303 GLU A O 1
ATOM 2424 N N . SER A 1 304 ? -20.549 10.480 34.908 1.00 92.44 304 SER A N 1
ATOM 2425 C CA . SER A 1 304 ? -19.105 10.402 35.119 1.00 92.44 304 SER A CA 1
ATOM 2426 C C . SER A 1 304 ? -18.518 11.748 35.576 1.00 92.44 304 SER A C 1
ATOM 2428 O O . SER A 1 304 ? -19.050 12.821 35.291 1.00 92.44 304 SER A O 1
ATOM 2430 N N . GLN A 1 305 ? -17.379 11.708 36.281 1.00 89.38 305 GLN A N 1
ATOM 2431 C CA . GLN A 1 305 ? -16.699 12.930 36.743 1.00 89.38 305 GLN A CA 1
ATOM 2432 C C . GLN A 1 305 ? -16.288 13.849 35.585 1.00 89.38 305 GLN A C 1
ATOM 2434 O O . GLN A 1 305 ? -16.249 15.069 35.746 1.00 89.38 305 GLN A O 1
ATOM 2439 N N . THR A 1 306 ? -15.955 13.263 34.434 1.00 91.06 306 THR A N 1
ATOM 2440 C CA . THR A 1 306 ? -15.531 13.976 33.234 1.00 91.06 306 THR A CA 1
ATOM 2441 C C . THR A 1 306 ? -16.176 13.353 32.003 1.00 91.06 306 THR A C 1
ATOM 2443 O O . THR A 1 306 ? -15.976 12.180 31.704 1.00 91.06 306 THR A O 1
ATOM 2446 N N . TYR A 1 307 ? -16.899 14.169 31.239 1.00 94.19 307 TYR A N 1
ATOM 2447 C CA . TYR A 1 307 ? -17.502 13.756 29.977 1.00 94.19 307 TYR A CA 1
ATOM 2448 C C . TYR A 1 307 ? -17.282 14.808 28.892 1.00 94.19 307 TYR A C 1
ATOM 2450 O O . TYR A 1 307 ? -17.121 16.001 29.155 1.00 94.19 307 TYR A O 1
ATOM 2458 N N . TYR A 1 308 ? -17.313 14.363 27.639 1.00 96.31 308 TYR A N 1
ATOM 2459 C CA . TYR A 1 308 ? -17.236 15.246 26.480 1.00 96.31 308 TYR A CA 1
ATOM 2460 C C . TYR A 1 308 ? -18.620 15.541 25.904 1.00 96.31 308 TYR A C 1
ATOM 2462 O O . TYR A 1 308 ? -19.358 14.628 25.526 1.00 96.31 308 TYR A O 1
ATOM 2470 N N . TYR A 1 309 ? -18.932 16.831 25.755 1.00 95.38 309 TYR A N 1
ATOM 2471 C CA . TYR A 1 309 ? -20.223 17.310 25.253 1.00 95.38 309 TYR A CA 1
ATOM 2472 C C . TYR A 1 309 ? -20.557 16.832 23.829 1.00 95.38 309 TYR A C 1
ATOM 2474 O O . TYR A 1 309 ? -21.723 16.670 23.477 1.00 95.38 309 TYR A O 1
ATOM 2482 N N . ASN A 1 310 ? -19.548 16.573 22.989 1.00 94.81 310 ASN A N 1
ATOM 2483 C CA . ASN A 1 310 ? -19.782 16.076 21.631 1.00 94.81 310 ASN A CA 1
ATOM 2484 C C . ASN A 1 310 ? -20.395 14.664 21.623 1.00 94.81 310 ASN A C 1
ATOM 2486 O O . ASN A 1 310 ? -21.232 14.372 20.774 1.00 94.81 310 ASN A O 1
ATOM 2490 N N . VAL A 1 311 ? -20.029 13.815 22.588 1.00 96.06 311 VAL A N 1
ATOM 2491 C CA . VAL A 1 311 ? -20.608 12.475 22.752 1.00 96.06 311 VAL A CA 1
ATOM 2492 C C . VAL A 1 311 ? -22.042 12.562 23.256 1.00 96.06 311 VAL A C 1
ATOM 2494 O O . VAL A 1 311 ? -22.921 11.925 22.680 1.00 96.06 311 VAL A O 1
ATOM 2497 N N . THR A 1 312 ? -22.296 13.369 24.294 1.00 95.75 312 THR A N 1
ATOM 2498 C CA . THR A 1 312 ? -23.649 13.525 24.850 1.00 95.75 312 THR A CA 1
ATOM 2499 C C . THR A 1 312 ? -24.602 14.086 23.803 1.00 95.75 312 THR A C 1
ATOM 2501 O O . THR A 1 312 ? -25.653 13.504 23.572 1.00 95.75 312 THR A O 1
ATOM 2504 N N . SER A 1 313 ? -24.192 15.141 23.096 1.00 93.75 313 SER A N 1
ATOM 2505 C CA . SER A 1 313 ? -24.978 15.754 22.020 1.00 93.75 313 SER A CA 1
ATOM 2506 C C . SER A 1 313 ? -25.292 14.771 20.893 1.00 93.75 313 SER A C 1
ATOM 2508 O O . SER A 1 313 ? -26.394 14.787 20.349 1.00 93.75 313 SER A O 1
ATOM 2510 N N . PHE A 1 314 ? -24.334 13.910 20.534 1.00 94.56 314 PHE A N 1
ATOM 2511 C CA . PHE A 1 314 ? -24.540 12.900 19.500 1.00 94.56 314 PHE A CA 1
ATOM 2512 C C . PHE A 1 314 ? -25.547 11.831 19.943 1.00 94.56 314 PHE A C 1
ATOM 2514 O O . PHE A 1 314 ? -26.507 11.561 19.223 1.00 94.56 314 PHE A O 1
ATOM 2521 N N . LEU A 1 315 ? -25.344 11.232 21.121 1.00 94.69 315 LEU A N 1
ATOM 2522 C CA . LEU A 1 315 ? -26.200 10.156 21.628 1.00 94.69 315 LEU A CA 1
ATOM 2523 C C . LEU A 1 315 ? -27.615 10.653 21.957 1.00 94.69 315 LEU A C 1
ATOM 2525 O O . LEU A 1 315 ? -28.585 9.983 21.610 1.00 94.69 315 LEU A O 1
ATOM 2529 N N . ASP A 1 316 ? -27.742 11.837 22.561 1.00 94.44 316 ASP A N 1
ATOM 2530 C CA . ASP A 1 316 ? -29.029 12.487 22.831 1.00 94.44 316 ASP A CA 1
ATOM 2531 C C . ASP A 1 316 ? -29.787 12.771 21.526 1.00 94.44 316 ASP A C 1
ATOM 2533 O O . ASP A 1 316 ? -30.933 12.347 21.350 1.00 94.44 316 ASP A O 1
ATOM 2537 N N . GLY A 1 317 ? -29.102 13.369 20.544 1.00 92.81 317 GLY A N 1
ATOM 2538 C CA . GLY A 1 317 ? -29.649 13.590 19.209 1.00 92.81 317 GLY A CA 1
ATOM 2539 C C . GLY A 1 317 ? -30.098 12.290 18.537 1.00 92.81 317 GLY A C 1
ATOM 2540 O O . GLY A 1 317 ? -31.195 12.223 17.983 1.00 92.81 317 GLY A O 1
ATOM 2541 N N . PHE A 1 318 ? -29.309 11.219 18.630 1.00 92.38 318 PHE A N 1
ATOM 2542 C CA . PHE A 1 318 ? -29.682 9.915 18.080 1.00 92.38 318 PHE A CA 1
ATOM 2543 C C . PHE A 1 318 ? -30.923 9.307 18.763 1.00 92.38 318 PHE A C 1
ATOM 2545 O O . PHE A 1 318 ? -31.790 8.728 18.095 1.00 92.38 318 PHE A O 1
ATOM 2552 N N . LEU A 1 319 ? -31.032 9.436 20.087 1.00 93.31 319 LEU A N 1
ATOM 2553 C CA . LEU A 1 319 ? -32.109 8.852 20.889 1.00 93.31 319 LEU A CA 1
ATOM 2554 C C . LEU A 1 319 ? -33.432 9.619 20.780 1.00 93.31 319 LEU A C 1
ATOM 2556 O O . LEU A 1 319 ? -34.500 8.991 20.722 1.00 93.31 319 LEU A O 1
ATOM 2560 N N . TYR A 1 320 ? -33.374 10.950 20.751 1.00 93.75 320 TYR A N 1
ATOM 2561 C CA . TYR A 1 320 ? -34.538 11.806 20.993 1.00 93.75 320 TYR A CA 1
ATOM 2562 C C . TYR A 1 320 ? -34.873 12.769 19.853 1.00 93.75 320 TYR A C 1
ATOM 2564 O O . TYR A 1 320 ? -35.982 13.310 19.846 1.00 93.75 320 TYR A O 1
ATOM 2572 N N . ALA A 1 321 ? -33.993 12.975 18.863 1.00 90.69 321 ALA A N 1
ATOM 2573 C CA . ALA A 1 321 ? -34.318 13.888 17.770 1.00 90.69 321 ALA A CA 1
ATOM 2574 C C . ALA A 1 321 ? -35.541 13.389 16.969 1.00 90.69 321 ALA A C 1
ATOM 2576 O O . ALA A 1 321 ? -35.601 12.219 16.571 1.00 90.69 321 ALA A O 1
ATOM 2577 N N . PRO A 1 322 ? -36.517 14.266 16.679 1.00 87.12 322 PRO A N 1
ATOM 2578 C CA . PRO A 1 322 ? -37.717 13.880 15.953 1.00 87.12 322 PRO A CA 1
ATOM 2579 C C . PRO A 1 322 ? -37.469 13.779 14.441 1.00 87.12 322 PRO A C 1
ATOM 2581 O O . PRO A 1 322 ? -36.781 14.605 13.833 1.00 87.12 322 PRO A O 1
ATOM 2584 N N . GLY A 1 323 ? -38.112 12.796 13.803 1.00 81.81 323 GLY A N 1
ATOM 2585 C CA . GLY A 1 323 ? -38.250 12.704 12.346 1.00 81.81 323 GLY A CA 1
ATOM 2586 C C . GLY A 1 323 ? -36.934 12.857 11.574 1.00 81.81 323 GLY A C 1
ATOM 2587 O O . GLY A 1 323 ? -35.964 12.145 11.816 1.00 81.81 323 GLY A O 1
ATOM 2588 N N . LYS A 1 324 ? -36.893 13.808 10.630 1.00 77.19 324 LYS A N 1
ATOM 2589 C CA . LYS A 1 324 ? -35.743 14.029 9.731 1.00 77.19 324 LYS A CA 1
ATOM 2590 C C . LYS A 1 324 ? -34.473 14.506 10.446 1.00 77.19 324 LYS A C 1
ATOM 2592 O O . LYS A 1 324 ? -33.392 14.372 9.883 1.00 77.19 324 LYS A O 1
ATOM 2597 N N . PHE A 1 325 ? -34.576 15.049 11.661 1.00 76.31 325 PHE A N 1
ATOM 2598 C CA . PHE A 1 325 ? -33.401 15.481 12.424 1.00 76.31 325 PHE A CA 1
ATOM 2599 C C . PHE A 1 325 ? -32.602 14.297 12.961 1.00 76.31 325 PHE A C 1
ATOM 2601 O O . PHE A 1 325 ? -31.379 14.384 13.022 1.00 76.31 325 PHE A O 1
ATOM 2608 N N . LYS A 1 326 ? -33.267 13.166 13.230 1.00 77.88 326 LYS A N 1
ATOM 2609 C CA . LYS A 1 326 ? -32.604 11.912 13.597 1.00 77.88 326 LYS A CA 1
ATOM 2610 C C . LYS A 1 326 ? -31.640 11.429 12.514 1.00 77.88 326 LYS A C 1
ATOM 2612 O O . LYS A 1 326 ? -30.565 10.938 12.834 1.00 77.88 326 LYS A O 1
ATOM 2617 N N . ASN A 1 327 ? -31.970 11.654 11.238 1.00 74.50 327 ASN A N 1
ATOM 2618 C CA . ASN A 1 327 ? -31.138 11.238 10.103 1.00 74.50 327 ASN A CA 1
ATOM 2619 C C . ASN A 1 327 ? -29.761 11.915 10.069 1.00 74.50 327 ASN A C 1
ATOM 2621 O O . ASN A 1 327 ? -28.857 11.381 9.440 1.00 74.50 327 ASN A O 1
ATOM 2625 N N . LYS A 1 328 ? -29.574 13.049 10.762 1.00 77.00 328 LYS A N 1
ATOM 2626 C CA . LYS A 1 328 ? -28.254 13.688 10.916 1.00 77.00 328 LYS A CA 1
ATOM 2627 C C . LYS A 1 328 ? -27.307 12.909 11.835 1.00 77.00 328 LYS A C 1
ATOM 2629 O O . LYS A 1 328 ? -26.111 13.171 11.827 1.00 77.00 328 LYS A O 1
ATOM 2634 N N . PHE A 1 329 ? -27.848 11.979 12.619 1.00 74.81 329 PHE A N 1
ATOM 2635 C CA . PHE A 1 329 ? -27.124 11.142 13.577 1.00 74.81 329 PHE A CA 1
ATOM 2636 C C . PHE A 1 329 ? -27.098 9.667 13.148 1.00 74.81 329 PHE A C 1
ATOM 2638 O O . PHE A 1 329 ? -26.538 8.827 13.847 1.00 74.81 329 PHE A O 1
ATOM 2645 N N . ILE A 1 330 ? -27.708 9.338 12.003 1.00 68.62 330 ILE A N 1
ATOM 2646 C CA . ILE A 1 330 ? -27.626 8.005 11.406 1.00 68.62 330 ILE A CA 1
ATOM 2647 C C . ILE A 1 330 ? -26.273 7.886 10.708 1.00 68.62 330 ILE A C 1
ATOM 2649 O O . ILE A 1 330 ? -25.845 8.801 10.007 1.00 68.62 330 ILE A O 1
ATOM 2653 N N . TRP A 1 331 ? -25.621 6.746 10.929 1.00 61.66 331 TRP A N 1
ATOM 2654 C CA . TRP A 1 331 ? -24.361 6.361 10.304 1.00 61.66 331 TRP A CA 1
ATOM 2655 C C . TRP A 1 331 ? -24.366 6.686 8.806 1.00 61.66 331 TRP A C 1
ATOM 2657 O O . TRP A 1 331 ? -25.204 6.179 8.058 1.00 61.66 331 TRP A O 1
ATOM 2667 N N . GLN A 1 332 ? -23.425 7.525 8.380 1.00 60.00 332 GLN A N 1
ATOM 2668 C CA . GLN A 1 332 ? -22.994 7.528 6.993 1.00 60.00 332 GLN A CA 1
ATOM 2669 C C . GLN A 1 332 ? -21.805 6.577 6.907 1.00 60.00 332 GLN A C 1
ATOM 2671 O O . GLN A 1 332 ? -20.936 6.647 7.784 1.00 60.00 332 GLN A O 1
ATOM 2676 N N . PRO A 1 333 ? -21.762 5.683 5.905 1.00 50.62 333 PRO A N 1
ATOM 2677 C CA . PRO A 1 333 ? -20.527 4.997 5.596 1.00 50.62 333 PRO A CA 1
ATOM 2678 C C . PRO A 1 333 ? -19.434 6.047 5.482 1.00 50.62 333 PRO A C 1
ATOM 2680 O O . PRO A 1 333 ? -19.581 7.029 4.757 1.00 50.62 333 PRO A O 1
ATOM 2683 N N . ILE A 1 334 ? -18.358 5.862 6.239 1.00 50.84 334 ILE A N 1
ATOM 2684 C CA . ILE A 1 334 ? -17.094 6.453 5.834 1.00 50.84 334 ILE A CA 1
ATOM 2685 C C . ILE A 1 334 ? -16.810 5.748 4.511 1.00 50.84 334 ILE A C 1
ATOM 2687 O O . ILE A 1 334 ? -16.676 4.525 4.522 1.00 50.84 334 ILE A O 1
ATOM 2691 N N . ASP A 1 335 ? -16.863 6.469 3.390 1.00 34.06 335 ASP A N 1
ATOM 2692 C CA . ASP A 1 335 ? -16.423 5.926 2.106 1.00 34.06 335 ASP A CA 1
ATOM 2693 C C . ASP A 1 335 ? -14.977 5.440 2.313 1.00 34.06 335 ASP A C 1
ATOM 2695 O O . ASP A 1 335 ? -14.092 6.240 2.631 1.00 34.06 335 ASP A O 1
ATOM 2699 N N . ILE A 1 336 ? -14.797 4.112 2.281 1.00 39.22 336 ILE A N 1
ATOM 2700 C CA . ILE A 1 336 ? -13.526 3.406 2.521 1.00 39.22 336 ILE A CA 1
ATOM 2701 C C . ILE A 1 336 ? -12.655 3.488 1.276 1.00 39.22 336 ILE A C 1
ATOM 2703 O O . ILE A 1 336 ? -13.184 3.171 0.184 1.00 39.22 336 ILE A O 1
#

Secondary structure (DSSP, 8-state):
--HHHHHHHTT-SSHHHHHHHHHHHHHTT----HHHHHHHSPPPPTT---TT--------GGGTHHHHHTTS-HHHHHHH--TTSTTHHHHHHHHHHHSHHHHHHHHHHHHHTTTHHHHHHHHHHHHHHHGGGHHHHHTTSPTTHHHHHHHHHHHHHHHHHHHH--GGGHHHHHHHTTTSGGGTTHHHHHHHHHHH--GGGHHHHHHHHHH--HHHHHHHHHHHHHT-S-HHHHHHHHHTSS-HHHHHHHHHGGGGS-HHHHHHHHHHHTT-S-HHHHHHHHHHHHHHS-HHHHHHHHHHHHTSSS--HHHHHHHHHHHH--GGGGGGGS------